Protein 7PZ2 (pdb70)

Foldseek 3Di:
DDPPPPAQKFWDAKFQDDPPQKDWQDFALQDDPNVLLVSQVVVVAFKWKFEQQTTIIGGHDDCVVPTHGDPAQDHAHSNHRVHGRGHNRMIGMMGGD/DDPPPPAQKFWDAKFQDDPPQKDWQDFALQDDPNVLLVSQVVVVAFKWKFEQQTTIIGHHDDCVVPTHGDPAQPHAHSNHRVHGRGHNRMIGMMGGGDPD

Structure (mmCIF, N/CA/C/O backbone):
data_7PZ2
#
_entry.id   7PZ2
#
_cell.length_a   31.820
_cell.length_b   53.500
_cell.length_c   51.930
_cell.angle_alpha   90.000
_cell.angle_beta   95.464
_cell.angle_gamma   90.000
#
_symmetry.space_group_name_H-M   'P 1 21 1'
#
loop_
_entity.id
_entity.type
_entity.pdbx_description
1 polymer HN1_G0037740.mRNA.1.CDS.1
2 non-polymer 'CHLORIDE ION'
3 non-polymer 'SULFATE ION'
4 water water
#
loop_
_atom_site.group_PDB
_atom_site.id
_atom_site.type_symbol
_atom_site.label_atom_id
_atom_site.label_alt_id
_atom_site.label_comp_id
_atom_site.label_asym_id
_atom_site.label_entity_id
_atom_site.label_seq_id
_atom_site.pdbx_PDB_ins_code
_atom_site.Cartn_x
_atom_site.Cartn_y
_atom_site.Cartn_z
_atom_site.occupancy
_atom_site.B_iso_or_equiv
_atom_site.auth_seq_id
_atom_site.auth_comp_id
_atom_site.auth_asym_id
_atom_site.auth_atom_id
_atom_site.pdbx_PDB_model_num
ATOM 1 N N . LEU A 1 14 ? 7.97991 19.77590 5.14203 1.000 38.79828 14 LEU A N 1
ATOM 2 C CA . LEU A 1 14 ? 8.79188 19.59795 3.93331 1.000 37.27916 14 LEU A CA 1
ATOM 3 C C . LEU A 1 14 ? 8.70092 18.14658 3.45686 1.000 40.66025 14 LEU A C 1
ATOM 4 O O . LEU A 1 14 ? 8.30970 17.87995 2.32778 1.000 44.83647 14 LEU A O 1
ATOM 19 N N . VAL A 1 15 ? 9.07393 17.21978 4.32727 1.000 28.47418 15 VAL A N 1
ATOM 20 C CA . VAL A 1 15 ? 8.80570 15.79493 4.15831 1.000 20.93160 15 VAL A CA 1
ATOM 21 C C . VAL A 1 15 ? 8.16723 15.33034 5.46598 1.000 18.83988 15 VAL A C 1
ATOM 22 O O . VAL A 1 15 ? 8.33169 15.99202 6.50535 1.000 19.49287 15 VAL A O 1
ATOM 35 N N . PRO A 1 16 ? 7.38539 14.25277 5.43680 1.000 20.58241 16 PRO A N 1
ATOM 36 C CA . PRO A 1 16 ? 6.65446 13.90116 6.67267 1.000 19.57107 16 PRO 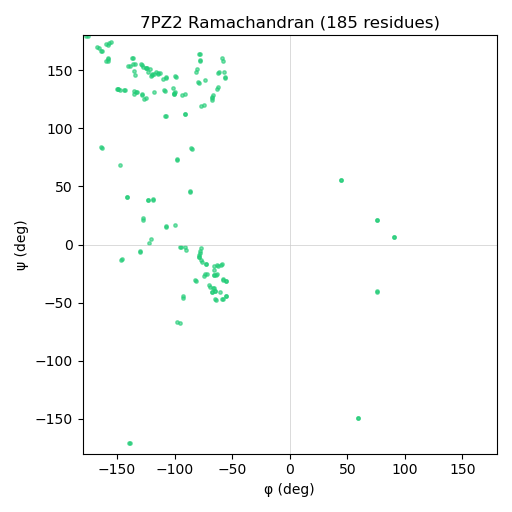A CA 1
ATOM 37 C C . PRO A 1 16 ? 7.52885 13.34122 7.78772 1.000 22.84774 16 PRO A C 1
ATOM 38 O O . PRO A 1 16 ? 7.13378 13.41795 8.95854 1.000 21.73745 16 PRO A O 1
ATOM 49 N N . ARG A 1 17 ? 8.67203 12.73964 7.46997 1.000 16.44022 17 ARG A N 1
ATOM 50 C CA . ARG A 1 17 ? 9.55370 12.15768 8.47480 1.000 16.50985 17 ARG A CA 1
ATOM 51 C C . ARG A 1 17 ? 10.98395 12.55774 8.16008 1.000 16.90198 17 ARG A C 1
ATOM 52 O O . ARG A 1 17 ? 11.41403 12.46683 7.00718 1.000 16.90110 17 ARG A O 1
ATOM 73 N N . GLY A 1 18 ? 11.70390 13.02769 9.17219 1.000 15.03668 18 GLY A N 1
ATOM 74 C CA . GLY A 1 18 ? 13.06204 13.48693 8.97698 1.000 15.70968 18 GLY A CA 1
ATOM 75 C C . GLY A 1 18 ? 13.20482 14.95283 8.64504 1.000 15.17298 18 GLY A C 1
ATOM 76 O O . GLY A 1 18 ? 14.32222 15.39893 8.35158 1.000 15.88225 18 GLY A O 1
ATOM 80 N N . SER A 1 19 ? 12.11926 15.72157 8.68573 1.000 15.55004 19 SER A N 1
ATOM 81 C CA . SER A 1 19 ? 12.21539 17.13144 8.34502 1.000 16.60327 19 SER A CA 1
ATOM 82 C C . SER A 1 19 ? 12.83310 17.96878 9.45583 1.000 19.04700 19 SER A C 1
ATOM 83 O O . SER A 1 19 ? 13.23236 19.10994 9.20110 1.000 21.51040 19 SER A O 1
ATOM 91 N N . HIS A 1 20 ? 12.93361 17.44380 10.67082 1.000 18.44799 20 HIS A N 1
ATOM 92 C CA . HIS A 1 20 ? 13.45393 18.21536 11.79051 1.000 17.61168 20 HIS A CA 1
ATOM 93 C C . HIS A 1 20 ? 14.90988 17.86847 12.03931 1.000 15.31875 20 HIS A C 1
ATOM 94 O O . HIS A 1 20 ? 15.27970 16.68979 12.09983 1.000 17.02706 20 HIS A O 1
ATOM 109 N N . MET A 1 21 ? 15.73126 18.90418 12.16596 1.000 15.98329 21 MET A N 1
ATOM 110 C CA . MET A 1 21 ? 17.17614 18.75910 12.31077 1.000 16.73772 21 MET A CA 1
ATOM 111 C C . MET A 1 21 ? 17.56042 18.56108 13.76941 1.000 19.25749 21 MET A C 1
ATOM 112 O O . MET A 1 21 ? 18.49213 19.17066 14.30001 1.000 17.17107 21 MET A O 1
ATOM 126 N N . TYR A 1 22 ? 16.80937 17.68244 14.42364 1.000 16.12241 22 TYR A N 1
ATOM 127 C CA . TYR A 1 22 ? 17.07292 17.32312 15.80571 1.000 14.52064 22 TYR A CA 1
ATOM 128 C C . TYR A 1 22 ? 16.45288 15.96251 16.07773 1.000 15.52213 22 TYR A C 1
ATOM 129 O O . TYR A 1 22 ? 15.55391 15.50932 15.36164 1.000 14.42633 22 TYR A O 1
ATOM 147 N N . GLU A 1 23 ? 16.95349 15.31803 17.12922 1.000 15.15035 23 GLU A N 1
ATOM 148 C CA . GLU A 1 23 ? 16.55376 13.97272 17.50949 1.000 14.41476 23 GLU A CA 1
ATOM 149 C C . GLU A 1 23 ? 16.29246 13.92106 19.00653 1.000 14.94002 23 GLU A C 1
ATOM 150 O O . GLU A 1 23 ? 17.10473 14.40425 19.79743 1.000 15.20533 23 GLU A O 1
ATOM 162 N N . TYR A 1 24 ? 15.15287 13.35496 19.38317 1.000 13.34646 24 TYR A N 1
ATOM 163 C CA . TYR A 1 24 ? 14.86442 13.12589 20.79404 1.000 13.51465 24 TYR A CA 1
ATOM 164 C C . TYR A 1 24 ? 15.87395 12.16479 21.40473 1.000 16.06737 24 TYR A C 1
ATOM 165 O O . TYR A 1 24 ? 16.20605 11.13143 20.81767 1.000 14.94799 24 TYR A O 1
ATOM 183 N N . VAL A 1 25 ? 16.35916 12.50356 22.59848 1.000 13.70323 25 VAL A N 1
ATOM 184 C CA . VAL A 1 25 ? 17.24049 11.61693 23.35231 1.000 13.46157 25 VAL A CA 1
ATOM 185 C C . VAL A 1 25 ? 16.42394 10.84579 24.38210 1.000 13.11369 25 VAL A C 1
ATOM 186 O O . VAL A 1 25 ? 16.28019 9.62184 24.28934 1.000 13.67736 25 VAL A O 1
ATOM 199 N N . ASN A 1 26 ? 15.88870 11.55500 25.37331 1.000 11.69472 26 ASN A N 1
ATOM 200 C CA . ASN A 1 26 ? 15.12456 10.92222 26.43778 1.000 14.51189 26 ASN A CA 1
ATOM 201 C C . ASN A 1 26 ? 14.54635 11.97527 27.36817 1.000 16.04451 26 ASN A C 1
ATOM 202 O O . ASN A 1 26 ? 14.77125 13.17558 27.18804 1.000 15.01086 26 ASN A O 1
ATOM 213 N N . CYS A 1 27 ? 13.81156 11.51481 28.36921 1.000 15.89267 27 CYS A N 1
ATOM 214 C CA . CYS A 1 27 ? 13.29579 12.34010 29.44729 1.000 12.38122 27 CYS A CA 1
ATOM 215 C C . CYS A 1 27 ? 14.20683 12.13349 30.64709 1.000 16.13340 27 CYS A C 1
ATOM 216 O O . CYS A 1 27 ? 14.50510 10.99048 31.00838 1.000 15.41398 27 CYS A O 1
ATOM 223 N N . PHE A 1 28 ? 14.66401 13.23203 31.24723 1.000 14.10240 28 PHE A N 1
ATOM 224 C CA . PHE A 1 28 ? 15.64347 13.17884 32.32236 1.000 16.06798 28 PHE A CA 1
ATOM 225 C C . PHE A 1 28 ? 15.14018 13.88789 33.57047 1.000 17.78362 28 PHE A C 1
ATOM 226 O O . PHE A 1 28 ? 14.32652 14.81709 33.50012 1.000 14.87872 28 PHE A O 1
ATOM 243 N N . SER A 1 29 ? 15.63955 13.41689 34.71946 1.000 16.09750 29 SER A N 1
ATOM 244 C CA A SER A 1 29 ? 15.22195 13.97346 36.00193 0.428 17.89328 29 SER A CA 1
ATOM 245 C CA B SER A 1 29 ? 15.22044 13.97258 36.00102 0.572 17.88270 29 SER A CA 1
ATOM 246 C C . SER A 1 29 ? 15.83386 15.34195 36.25484 1.000 18.71485 29 SER A C 1
ATOM 247 O O . SER A 1 29 ? 15.27734 16.14072 37.01660 1.000 18.31597 29 SER A O 1
ATOM 260 N N . SER A 1 30 ? 16.97927 15.62290 35.64938 1.000 18.79932 30 SER A N 1
ATOM 261 C CA . SER A 1 30 ? 17.71788 16.84766 35.90547 1.000 18.04410 30 SER A CA 1
ATOM 262 C C . SER A 1 30 ? 18.63382 17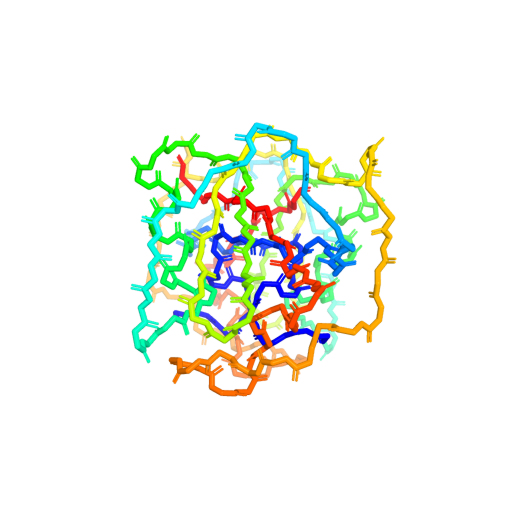.06390 34.71382 1.000 15.87783 30 SER A C 1
ATOM 263 O O . SER A 1 30 ? 18.75895 16.19699 33.84698 1.000 16.81922 30 SER A O 1
ATOM 271 N N . LEU A 1 31 ? 19.28325 18.22422 34.69118 1.000 18.68351 31 LEU A N 1
ATOM 272 C CA . LEU A 1 31 ? 20.20371 18.57637 33.62520 1.000 18.42911 31 LEU A CA 1
ATOM 273 C C . LEU A 1 31 ? 21.61716 18.77297 34.16605 1.000 17.57651 31 LEU A C 1
ATOM 274 O O . LEU A 1 31 ? 21.79940 19.24359 35.29653 1.000 19.16961 31 LEU A O 1
ATOM 290 N N . PRO A 1 32 ? 22.62767 18.43867 33.36686 1.000 17.02665 32 PRO A N 1
ATOM 291 C CA . PRO A 1 32 ? 24.01520 18.76729 33.72248 1.000 20.37788 32 PRO A CA 1
ATOM 292 C C . PRO A 1 32 ? 24.19960 20.26460 33.91041 1.000 22.55407 32 PRO A C 1
ATOM 293 O O . PRO A 1 32 ? 23.42094 21.07920 33.41346 1.000 18.97713 32 PRO A O 1
ATOM 304 N N . SER A 1 33 ? 25.27205 20.62815 34.61628 1.000 23.78832 33 SER A N 1
ATOM 305 C CA . SER A 1 33 ? 25.45328 22.02812 34.98660 1.000 24.66378 33 SER A CA 1
ATOM 306 C C . SER A 1 33 ? 25.68561 22.93411 33.77921 1.000 23.74546 33 SER A C 1
ATOM 307 O O . SER A 1 33 ? 25.50944 24.15122 33.89814 1.000 23.25527 33 SER A O 1
ATOM 315 N N . ASP A 1 34 ? 26.07542 22.38574 32.62728 1.000 19.99942 34 ASP A N 1
ATOM 316 C CA . ASP A 1 34 ? 26.33365 23.21983 31.45781 1.000 21.49975 34 ASP A CA 1
ATOM 317 C C . ASP A 1 34 ? 25.07005 23.67288 30.73485 1.000 21.38534 34 ASP A C 1
ATOM 318 O O . ASP A 1 34 ? 25.17392 24.45517 29.78401 1.000 25.15170 34 ASP A O 1
ATOM 327 N N . PHE A 1 35 ? 23.89644 23.18439 31.11476 1.000 15.31565 35 PHE A N 1
ATOM 328 C CA . PHE A 1 35 ? 22.66200 23.67366 30.51829 1.000 16.91927 35 PHE A CA 1
ATOM 329 C C . PHE A 1 35 ? 22.26624 25.00641 31.14839 1.000 17.60606 35 PHE A C 1
ATOM 330 O O . PHE A 1 35 ? 22.37172 25.19684 32.36384 1.000 19.99125 35 PHE A O 1
ATOM 347 N N . SER A 1 36 ? 21.79368 25.92019 30.30727 1.000 16.67909 36 SER A N 1
ATOM 348 C CA . SER A 1 36 ? 21.38245 27.25368 30.71605 1.000 19.63814 36 SER A CA 1
ATOM 349 C C . SER A 1 36 ? 20.05153 27.56714 30.05309 1.000 22.14646 36 SER A C 1
ATOM 350 O O . SER A 1 36 ? 19.78989 27.14026 28.92564 1.000 17.90231 36 SER A O 1
ATOM 358 N N . LYS A 1 37 ? 19.20636 28.31329 30.76199 1.000 18.29019 37 LYS A N 1
ATOM 359 C CA . LYS A 1 37 ? 17.90751 28.68128 30.21241 1.000 17.74656 37 LYS A CA 1
ATOM 360 C C . LYS A 1 37 ? 18.08720 29.61781 29.02396 1.000 21.34395 37 LYS A C 1
ATOM 361 O O . LYS A 1 37 ? 18.79615 30.62731 29.11033 1.000 23.88397 37 LYS A O 1
ATOM 380 N N . ALA A 1 38 ? 17.45291 29.27372 27.90637 1.000 16.42702 38 ALA A N 1
ATOM 381 C CA . ALA A 1 38 ? 17.47078 30.12632 26.72884 1.000 16.35409 38 ALA A CA 1
ATOM 382 C C . ALA A 1 38 ? 16.27501 31.06440 26.70833 1.000 20.02026 38 ALA A C 1
ATOM 383 O O . ALA A 1 38 ? 16.42203 32.26116 26.43197 1.000 21.78615 38 ALA A O 1
ATOM 390 N N . ASP A 1 39 ? 15.08222 30.53923 26.97648 1.000 20.10326 39 ASP A N 1
ATOM 391 C CA . ASP A 1 39 ? 13.93748 31.42513 27.10366 1.000 19.65285 39 ASP A CA 1
ATOM 392 C C . ASP A 1 39 ? 12.76843 30.72930 27.78239 1.000 18.49629 39 ASP A C 1
ATOM 393 O O . ASP A 1 39 ? 12.78551 29.52835 28.06982 1.000 17.95730 39 ASP A O 1
ATOM 402 N N . SER A 1 40 ? 11.81481 31.57016 28.16267 1.000 19.26998 40 SER A N 1
ATOM 403 C CA A SER A 1 40 ? 10.47970 31.17300 28.58126 0.507 19.46173 40 SER A CA 1
ATOM 404 C CA B SER A 1 40 ? 10.48151 31.17223 28.58023 0.493 19.45530 40 SER A CA 1
ATOM 405 C C . SER A 1 40 ? 9.53410 31.75046 27.54358 1.000 20.89930 40 SER A C 1
ATOM 406 O O . SER A 1 40 ? 9.68248 32.91349 27.15031 1.000 22.80158 40 SER A O 1
ATOM 421 N N . TYR A 1 41 ? 8.58273 30.95181 27.07621 1.000 14.93312 41 TYR A N 1
ATOM 422 C CA . TYR A 1 41 ? 7.80672 31.39942 25.92641 1.000 15.17680 41 TYR A CA 1
ATOM 423 C C . TYR A 1 41 ? 6.40111 30.84092 25.97030 1.000 17.46148 41 TYR A C 1
ATOM 424 O O . TYR A 1 41 ? 6.21269 29.64602 26.20891 1.000 14.89938 41 TYR A O 1
ATOM 442 N N . ASN A 1 42 ? 5.42540 31.71945 25.71697 1.000 17.35281 42 ASN A N 1
ATOM 443 C CA . ASN A 1 42 ? 4.03155 31.30054 25.68432 1.000 17.38078 42 ASN A CA 1
ATOM 444 C C . ASN A 1 42 ? 3.74713 30.27932 24.59231 1.000 17.49278 42 ASN A C 1
ATOM 445 O O . ASN A 1 42 ? 2.70460 29.61864 24.63958 1.000 18.06943 42 ASN A O 1
ATOM 456 N N . TRP A 1 43 ? 4.61639 30.15974 23.59354 1.000 17.20164 43 TRP A N 1
ATOM 457 C CA . TRP A 1 43 ? 4.43777 29.20070 22.50901 1.000 16.87845 43 TRP A CA 1
ATOM 458 C C . TRP A 1 43 ? 5.63857 28.26429 22.41408 1.000 15.04669 43 TRP A C 1
ATOM 459 O O . TRP A 1 43 ? 6.05226 27.85403 21.33005 1.000 15.22054 43 TRP A O 1
ATOM 480 N N . GLN A 1 44 ? 6.17269 27.88105 23.57285 1.000 14.06193 44 GLN A N 1
ATOM 481 C CA . GLN A 1 44 ? 7.31601 26.97987 23.62882 1.000 13.90973 44 GLN A CA 1
ATOM 482 C C . GLN A 1 44 ? 7.02141 25.68185 22.88651 1.000 12.76729 44 GLN A C 1
ATOM 483 O O . GLN A 1 44 ? 5.90305 25.16560 22.91746 1.000 14.54380 44 GLN A O 1
ATOM 497 N N . SER A 1 45 ? 8.04180 25.14585 22.22530 1.000 13.69173 45 SER A N 1
ATOM 498 C CA . SER A 1 45 ? 7.89840 23.90102 21.47941 1.000 14.73361 45 SER A CA 1
ATOM 499 C C . SER A 1 45 ? 9.29579 23.39571 21.16529 1.000 12.47693 45 SER A C 1
ATOM 500 O O . SER A 1 45 ? 10.28527 24.11098 21.32345 1.000 14.79043 45 SER A O 1
ATOM 508 N N . SER A 1 46 ? 9.36862 22.15294 20.68648 1.000 12.97345 46 SER A N 1
ATOM 509 C CA . SER A 1 46 ? 10.68001 21.61399 20.34760 1.000 12.98768 46 SER A CA 1
ATOM 510 C C . SER A 1 46 ? 11.29585 22.39147 19.19120 1.000 13.12531 46 SER A C 1
ATOM 511 O O . SER A 1 46 ? 12.50260 22.66421 19.19085 1.000 13.55488 46 SER A O 1
ATOM 519 N N . SER A 1 47 ? 10.49257 22.75942 18.19233 1.000 14.34903 47 SER A N 1
ATOM 520 C CA . SER A 1 47 ? 11.06340 23.48022 17.05884 1.000 15.82371 47 SER A CA 1
ATOM 521 C C . SER A 1 47 ? 11.47935 24.89110 17.45693 1.000 14.68658 47 SER A C 1
ATOM 522 O O . SER A 1 47 ? 12.47366 25.41332 16.93882 1.000 16.33135 47 SER A O 1
ATOM 530 N N . HIS A 1 48 ? 10.73501 25.53356 18.35798 1.000 14.00091 48 HIS A N 1
ATOM 531 C CA . HIS A 1 48 ? 11.15956 26.84526 18.83096 1.000 13.50518 48 HIS A CA 1
ATOM 532 C C . HIS A 1 48 ? 12.47359 26.74530 19.58921 1.000 14.02401 48 HIS A C 1
ATOM 533 O O . HIS A 1 48 ? 13.39566 27.54197 19.37696 1.000 16.44552 48 HIS A O 1
ATOM 548 N N . CYS A 1 49 ? 12.56808 25.77785 20.50250 1.000 13.88068 49 CYS A N 1
ATOM 549 C CA . CYS A 1 49 ? 13.77463 25.63051 21.30639 1.000 15.14847 49 CYS A CA 1
ATOM 550 C C . CYS A 1 49 ? 14.96299 25.22485 20.44595 1.000 14.15060 49 CYS A C 1
ATOM 551 O O . CYS A 1 49 ? 16.08600 25.68873 20.67217 1.000 17.36900 49 CYS A O 1
ATOM 558 N N . ASN A 1 50 ? 14.73713 24.37314 19.44438 1.000 14.04397 50 ASN A N 1
ATOM 559 C CA . ASN A 1 50 ? 15.79985 24.05394 18.49768 1.000 12.33123 50 ASN A CA 1
ATOM 560 C C . ASN A 1 50 ? 16.37344 25.31271 17.85524 1.000 16.81677 50 ASN A C 1
ATOM 561 O O . ASN A 1 50 ? 17.59715 25.46273 17.74835 1.000 16.84874 50 ASN A O 1
ATOM 572 N N . SER A 1 51 ? 15.51148 26.23727 17.43305 1.000 16.17654 51 SER A N 1
ATOM 573 C CA . SER A 1 51 ? 16.00991 27.44276 16.77773 1.000 17.66107 51 SER A CA 1
ATOM 574 C C . SER A 1 51 ? 16.77718 28.31030 17.76297 1.000 19.92664 51 SER A C 1
ATOM 575 O O . SER A 1 51 ? 17.82387 28.87706 17.42061 1.000 19.24025 51 SER A O 1
ATOM 583 N N . GLU A 1 52 ? 16.26393 28.42020 18.99094 1.000 17.52471 52 GLU A N 1
ATOM 584 C CA . GLU A 1 52 ? 16.95111 29.17204 20.03353 1.000 18.40213 52 GLU A CA 1
ATOM 585 C C . GLU A 1 52 ? 18.34365 28.61734 20.27337 1.000 17.31746 52 GLU A C 1
ATOM 586 O O . GLU A 1 52 ? 19.31980 29.36649 20.39206 1.000 19.98378 52 GLU A O 1
ATOM 598 N N . CYS A 1 53 ? 18.44657 27.29827 20.39567 1.000 16.68612 53 CYS A N 1
ATOM 599 C CA . CYS A 1 53 ? 19.71493 26.70144 20.78327 1.000 17.02597 53 CYS A CA 1
ATOM 600 C C . CYS A 1 53 ? 20.65414 26.55514 19.59955 1.000 17.85526 53 CYS A C 1
ATOM 601 O O . CYS A 1 53 ? 21.87390 26.60963 19.77832 1.000 16.90862 53 CYS A O 1
ATOM 608 N N . SER A 1 54 ? 20.11275 26.36776 18.39672 1.000 16.41247 54 SER A N 1
ATOM 609 C CA . SER A 1 54 ? 20.95438 26.36924 17.20726 1.000 17.86629 54 SER A CA 1
ATOM 610 C C . SER A 1 54 ? 21.66311 27.70913 17.05408 1.000 18.18516 54 SER A C 1
ATOM 611 O O . SER A 1 54 ? 22.85238 27.75758 16.71732 1.000 20.60631 54 SER A O 1
ATOM 619 N N . ALA A 1 55 ? 20.95688 28.80598 17.32445 1.000 18.53987 55 ALA A N 1
ATOM 620 C CA . ALA A 1 55 ? 21.57854 30.12030 17.23136 1.000 20.49456 55 ALA A CA 1
ATOM 621 C C . ALA A 1 55 ? 22.70993 30.28428 18.23516 1.000 26.18123 55 ALA A C 1
ATOM 622 O O . ALA A 1 55 ? 23.61205 31.09789 18.00644 1.000 25.85130 55 ALA A O 1
ATOM 629 N N . LYS A 1 56 ? 22.68732 29.54028 19.33895 1.000 19.32159 56 LYS A N 1
ATOM 630 C CA . LYS A 1 56 ? 23.76850 29.60909 20.31122 1.000 20.13262 56 LYS A CA 1
ATOM 631 C C . LYS A 1 56 ? 24.87606 28.60154 20.04616 1.000 20.06575 56 LYS A C 1
ATOM 632 O O . LYS A 1 56 ? 25.83832 28.54121 20.82162 1.000 27.77724 56 LYS A O 1
ATOM 651 N N . GLY A 1 57 ? 24.73164 27.76554 19.02604 1.000 19.60698 57 GLY A N 1
ATOM 652 C CA . GLY A 1 57 ? 25.74029 26.77097 18.74495 1.000 23.10968 57 GLY A CA 1
ATOM 653 C C . GLY A 1 57 ? 25.72778 25.59473 19.68814 1.000 21.38043 57 GLY A C 1
ATOM 654 O O . GLY A 1 57 ? 26.73845 24.89353 19.79624 1.000 24.16237 57 GLY A O 1
ATOM 658 N N . ALA A 1 58 ? 24.60872 25.35234 20.36782 1.000 20.10102 58 ALA A N 1
ATOM 659 C CA . ALA A 1 58 ? 24.51209 24.29068 21.35525 1.000 15.89941 58 ALA A CA 1
ATOM 660 C C . ALA A 1 58 ? 24.35841 22.93356 20.67840 1.000 18.76346 58 ALA A C 1
ATOM 661 O O . ALA A 1 58 ? 23.92410 22.82732 19.52916 1.000 20.62432 58 ALA A O 1
ATOM 668 N N . SER A 1 59 ? 24.70035 21.87862 21.41999 1.000 15.65997 59 SER A N 1
ATOM 669 C CA A SER A 1 59 ? 24.58838 20.51062 20.93323 0.568 17.30364 59 SER A CA 1
ATOM 670 C CA B SER A 1 59 ? 24.55747 20.53304 20.88561 0.432 17.32723 59 SER A CA 1
ATOM 671 C C . SER A 1 59 ? 23.32989 19.80098 21.41029 1.000 16.73500 59 SER A C 1
ATOM 672 O O . SER A 1 59 ? 22.91485 18.81628 20.78896 1.000 16.05642 59 SER A O 1
ATOM 687 N N . TYR A 1 60 ? 22.73181 20.26414 22.51039 1.000 14.43169 60 TYR A N 1
ATOM 688 C CA . TYR A 1 60 ? 21.51895 19.67956 23.06648 1.000 15.17772 60 TYR A CA 1
ATOM 689 C C . TYR A 1 60 ? 20.56664 20.79874 23.45448 1.000 13.48495 60 TYR A C 1
ATOM 690 O O . TYR A 1 60 ? 20.98652 21.92655 23.71817 1.000 14.32960 60 TYR A O 1
ATOM 708 N N . PHE A 1 61 ? 19.27098 20.47758 23.49551 1.000 13.32143 61 PHE A N 1
ATOM 709 C CA . PHE A 1 61 ? 18.28708 21.36931 24.10027 1.000 16.28100 61 PHE A CA 1
ATOM 710 C C . PHE A 1 61 ? 17.33562 20.54174 24.95515 1.000 12.40996 61 PHE A C 1
ATOM 711 O O . PHE A 1 61 ? 17.25905 19.31661 24.84330 1.000 12.84846 61 PHE A O 1
ATOM 728 N N . ALA A 1 62 ? 16.65770 21.22820 25.86843 1.000 11.81489 62 ALA A N 1
ATOM 729 C CA . ALA A 1 62 ? 15.79583 20.56937 26.83710 1.000 12.37846 62 ALA A CA 1
ATOM 730 C C . ALA A 1 62 ? 14.57367 21.43956 27.06756 1.000 13.43266 62 ALA A C 1
ATOM 731 O O . ALA A 1 62 ? 14.69801 22.65725 27.23845 1.000 14.22371 62 ALA A O 1
ATOM 738 N N . LEU A 1 63 ? 13.40214 20.80998 27.04390 1.000 12.11468 63 LEU A N 1
ATOM 739 C CA . LEU A 1 63 ? 12.12532 21.45089 27.32374 1.000 13.68922 63 LEU A CA 1
ATOM 740 C C . LEU A 1 63 ? 11.70740 21.15519 28.75903 1.000 12.10212 63 LEU A C 1
ATOM 741 O O . LEU A 1 63 ? 11.94558 20.05504 29.26686 1.000 13.20524 63 LEU A O 1
ATOM 757 N N . TYR A 1 64 ? 11.05724 22.13009 29.40002 1.000 12.99588 64 TYR A N 1
ATOM 758 C CA . TYR A 1 64 ? 10.73239 22.01635 30.81727 1.000 13.61765 64 TYR A CA 1
ATOM 759 C C . TYR A 1 64 ? 9.44724 22.76097 31.15789 1.000 14.05215 64 TYR A C 1
ATOM 760 O O . TYR A 1 64 ? 9.25268 23.90106 30.73145 1.000 13.16368 64 TYR A O 1
ATOM 778 N N . ASN A 1 65 ? 8.57540 22.09469 31.91475 1.000 14.97285 65 ASN A N 1
ATOM 779 C CA . ASN A 1 65 ? 7.40458 22.69988 32.55642 1.000 14.24989 65 ASN A CA 1
ATOM 780 C C . ASN A 1 65 ? 6.63709 23.63659 31.61665 1.000 16.05899 65 ASN A C 1
ATOM 781 O O . ASN A 1 65 ? 6.39369 24.80773 31.90720 1.000 15.10063 65 ASN A O 1
ATOM 792 N N . HIS A 1 66 ? 6.24330 23.07470 30.48153 1.000 15.76011 66 HIS A N 1
ATOM 793 C CA . HIS A 1 66 ? 5.35866 23.69556 29.50002 1.000 15.26225 66 HIS A CA 1
ATOM 794 C C . HIS A 1 66 ? 6.01103 24.77224 28.63260 1.000 15.39236 66 HIS A C 1
ATOM 795 O O . HIS A 1 66 ? 5.68607 24.89714 27.44604 1.000 15.24009 66 HIS A O 1
ATOM 809 N N . SER A 1 67 ? 6.85988 25.61631 29.22867 1.000 14.84167 67 SER A N 1
ATOM 810 C CA . SER A 1 67 ? 7.19924 26.89396 28.61482 1.000 14.76714 67 SER A CA 1
ATOM 811 C C . SER A 1 67 ? 8.68515 27.20152 28.52971 1.000 15.43733 67 SER A C 1
ATOM 812 O O . SER A 1 67 ? 9.04349 28.22896 27.94087 1.000 15.18808 67 SER A O 1
ATOM 820 N N . GLU A 1 68 ? 9.55641 26.38196 29.10072 1.000 13.20411 68 GLU A N 1
ATOM 821 C CA . GLU A 1 68 ? 10.96140 26.73533 29.22746 1.000 13.15073 68 GLU A CA 1
ATOM 822 C C . GLU A 1 68 ? 11.83055 25.92984 28.26918 1.000 15.21131 68 GLU A C 1
ATOM 823 O O . GLU A 1 68 ? 11.57274 24.74815 28.01764 1.000 14.53543 68 GLU A O 1
ATOM 835 N N . CYS A 1 69 ? 12.86650 26.59156 27.75534 1.000 15.59910 69 CYS A N 1
ATOM 836 C CA . CYS A 1 69 ? 13.83860 26.01866 26.83136 1.000 13.79733 69 CYS A CA 1
ATOM 837 C C . CYS A 1 69 ? 15.23326 26.21593 27.40192 1.000 14.62574 69 CYS A C 1
ATOM 838 O O . CYS A 1 69 ? 15.61824 27.34334 27.72925 1.000 16.69575 69 CYS A O 1
ATOM 845 N N . TYR A 1 70 ? 15.97777 25.12045 27.52426 1.000 13.07475 70 TYR A N 1
ATOM 846 C CA . TYR A 1 70 ? 17.36587 25.13147 27.95995 1.000 13.53582 70 TYR A CA 1
ATOM 847 C C . TYR A 1 70 ? 18.26231 24.66426 26.82365 1.000 14.81275 70 TYR A C 1
ATOM 848 O O . TYR A 1 70 ? 17.87205 23.80936 26.02318 1.000 15.58682 70 TYR A O 1
ATOM 866 N N . CYS A 1 71 ? 19.47874 25.20392 26.77186 1.000 15.41537 71 CYS A N 1
ATOM 867 C CA . CYS A 1 71 ? 20.48974 24.74874 25.82838 1.000 15.67219 71 CYS A CA 1
ATOM 868 C C . CYS A 1 71 ? 21.70223 24.22613 26.58725 1.000 16.78959 71 CYS A C 1
ATOM 869 O O . CYS A 1 71 ? 22.07242 24.76020 27.63806 1.000 16.30184 71 CYS A O 1
ATOM 876 N N . GLY A 1 72 ? 22.35603 23.21072 26.02601 1.000 16.30752 72 GLY A N 1
ATOM 877 C CA . GLY A 1 72 ? 23.53771 22.66257 26.66817 1.000 16.54649 72 GLY A CA 1
ATOM 878 C C . GLY A 1 72 ? 24.45091 21.99704 25.66629 1.000 17.97070 72 GLY A C 1
ATOM 879 O O . GLY A 1 72 ? 24.13692 21.88902 24.47882 1.000 18.23838 72 GLY A O 1
ATOM 883 N N . ASP A 1 73 ? 25.61582 21.57580 26.16530 1.000 16.80442 73 ASP A N 1
ATOM 884 C CA . ASP A 1 73 ? 26.64607 20.99203 25.31838 1.000 16.65095 73 ASP A CA 1
ATOM 885 C C . ASP A 1 73 ? 27.07264 19.58542 25.71531 1.000 18.59365 73 ASP A C 1
ATOM 886 O O . ASP A 1 73 ? 27.98565 19.03833 25.08163 1.000 21.24763 73 ASP A O 1
ATOM 895 N N . THR A 1 74 ? 26.47758 18.99327 26.74564 1.000 17.60569 74 THR A N 1
ATOM 896 C CA . THR A 1 74 ? 26.78404 17.62377 27.13055 1.000 18.56755 74 THR A CA 1
ATOM 897 C C . THR A 1 74 ? 25.50400 16.79999 27.11741 1.000 18.97575 74 THR A C 1
ATOM 898 O O . THR A 1 74 ? 24.40394 17.32304 27.32419 1.000 17.04888 74 THR A O 1
ATOM 909 N N . ASN A 1 75 ? 25.65381 15.52170 26.80177 1.000 18.66477 75 ASN A N 1
ATOM 910 C CA . ASN A 1 75 ? 24.52103 14.60696 26.76673 1.000 17.63097 75 ASN A CA 1
ATOM 911 C C . ASN A 1 75 ? 24.13882 14.22188 28.18955 1.000 15.92012 75 ASN A C 1
ATOM 912 O O . ASN A 1 75 ? 24.95817 13.62346 28.89640 1.000 17.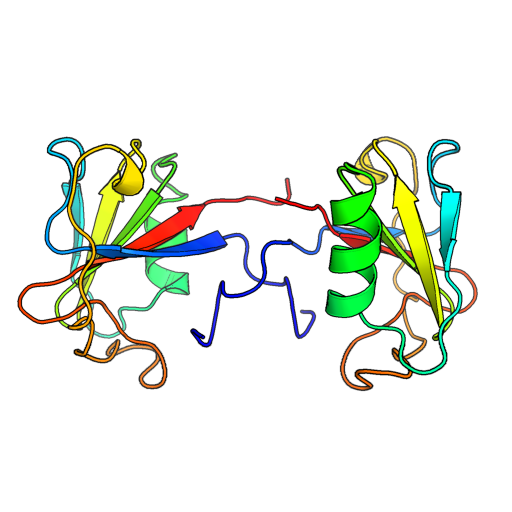97336 75 ASN A O 1
ATOM 923 N N . PRO A 1 76 ? 22.91898 14.52123 28.64213 1.000 15.2535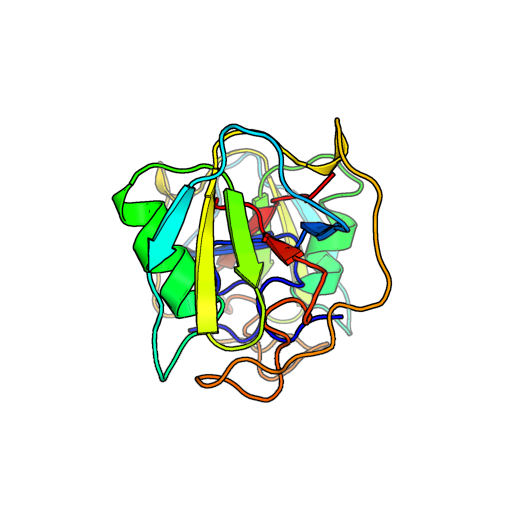4 76 PRO A N 1
ATOM 924 C CA . PRO A 1 76 ? 22.53258 14.11228 30.00455 1.000 15.16462 76 PRO A CA 1
ATOM 925 C C . PRO A 1 76 ? 22.58663 12.61363 30.23020 1.000 15.25841 76 PRO A C 1
ATOM 926 O O . PRO A 1 76 ? 22.58793 12.17991 31.39055 1.000 17.30334 76 PRO A O 1
ATOM 937 N N . SER A 1 77 ? 22.60869 11.80738 29.16494 1.000 17.70195 77 SER A N 1
ATOM 938 C CA . SER A 1 77 ? 22.69113 10.36213 29.33603 1.000 17.71265 77 SER A CA 1
ATOM 939 C C . SER A 1 77 ? 23.90074 9.97438 30.16875 1.000 21.55128 77 SER A C 1
ATOM 940 O O . SER A 1 77 ? 23.87095 8.96794 30.88659 1.000 21.78809 77 SER A O 1
ATOM 948 N N . GLY A 1 78 ? 24.97330 10.75174 30.08251 1.000 20.68457 78 GLY A N 1
ATOM 949 C CA . GLY A 1 78 ? 26.18360 10.41289 30.79218 1.000 23.04193 78 GLY A CA 1
ATOM 950 C C . GLY A 1 78 ? 26.18935 10.74462 32.26186 1.000 28.79271 78 GLY A C 1
ATOM 951 O O . GLY A 1 78 ? 27.10178 10.29446 32.96553 1.000 27.31374 78 GLY A O 1
ATOM 955 N N . SER A 1 79 ? 25.20016 11.50221 32.75075 1.000 23.97761 79 SER A N 1
ATOM 956 C CA . SER A 1 79 ? 25.30982 12.02423 34.10702 1.000 21.93596 79 SER A CA 1
ATOM 957 C C . SER A 1 79 ? 24.00918 12.14516 34.89806 1.000 23.41500 79 SER A C 1
ATOM 958 O O . SER A 1 79 ? 24.05040 12.39114 36.11039 1.000 25.48751 79 SER A O 1
ATOM 966 N N . GLU A 1 80 ? 22.85521 12.01506 34.23826 1.000 20.21755 80 GLU A N 1
ATOM 967 C CA . GLU A 1 80 ? 21.57276 12.22261 34.90317 1.000 19.92674 80 GLU A CA 1
ATOM 968 C C . GLU A 1 80 ? 20.67605 11.00130 34.73353 1.000 19.54805 80 GLU A C 1
ATOM 969 O O . GLU A 1 80 ? 20.75939 10.29040 33.73180 1.000 20.71299 80 GLU A O 1
ATOM 981 N N . SER A 1 81 ? 19.78398 10.78040 35.69467 1.000 18.27801 81 SER A N 1
ATOM 982 C CA . SER A 1 81 ? 18.88313 9.64288 35.58550 1.000 18.90324 81 SER A CA 1
ATOM 983 C C . SER A 1 81 ? 17.71674 9.98044 34.66561 1.000 17.09773 81 SER A C 1
ATOM 984 O O . SER A 1 81 ? 17.30906 11.13826 34.53192 1.000 17.48754 81 SER A O 1
ATOM 992 N N . THR A 1 82 ? 17.19077 8.95278 34.01164 1.000 15.85673 82 THR A N 1
ATOM 993 C CA . THR A 1 82 ? 16.00832 9.13986 33.19326 1.000 17.02127 82 THR A CA 1
ATOM 994 C C . THR A 1 82 ? 14.74925 9.21039 34.05486 1.000 18.04930 82 THR A C 1
ATOM 995 O O . THR A 1 82 ? 14.73302 8.84554 35.23699 1.000 18.76136 82 THR A O 1
ATOM 1006 N N . SER A 1 83 ? 13.68311 9.7002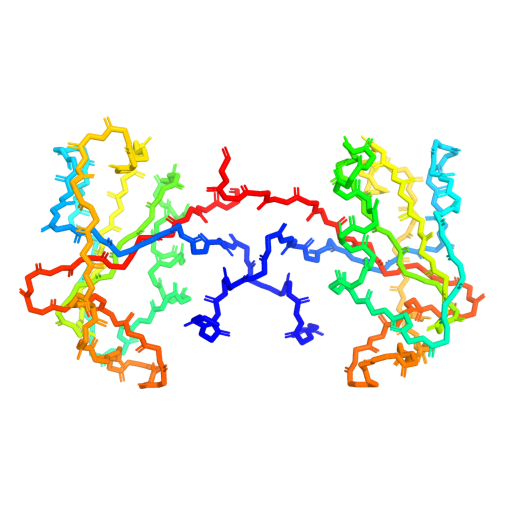8 33.43089 1.000 16.17868 83 SER A N 1
ATOM 1007 C CA . SER A 1 83 ? 12.40521 9.92465 34.07590 1.000 17.00151 83 SER A CA 1
ATOM 1008 C C . SER A 1 83 ? 11.29281 9.48622 33.14221 1.000 15.56191 83 SER A C 1
ATOM 1009 O O . SER A 1 83 ? 11.44512 9.49797 31.91490 1.000 16.51523 83 SER A O 1
ATOM 1017 N N . SER A 1 84 ? 10.16365 9.11529 33.74421 1.000 15.40466 84 SER A N 1
ATOM 1018 C CA . SER A 1 84 ? 8.93033 8.82792 33.03040 1.000 14.40484 84 SER A CA 1
ATOM 1019 C C . SER A 1 84 ? 7.87608 9.91240 33.21741 1.000 19.76894 84 SER A C 1
ATOM 1020 O O . SER A 1 84 ? 6.70118 9.67709 32.91135 1.000 21.34355 84 SER A O 1
ATOM 1028 N N . SER A 1 85 ? 8.25499 11.08576 33.71763 1.000 17.00830 85 SER A N 1
ATOM 1029 C CA . SER A 1 85 ? 7.29634 12.11863 34.08461 1.000 17.35393 85 SER A CA 1
ATOM 1030 C C . SER A 1 85 ? 7.49419 13.40238 33.28775 1.000 14.87773 85 SER A C 1
ATOM 1031 O O . SER A 1 85 ? 7.37005 14.50492 33.82050 1.000 16.32412 85 SER A O 1
ATOM 1039 N N . CYS A 1 86 ? 7.80851 13.28482 31.99657 1.000 15.29624 86 CYS A N 1
ATOM 1040 C CA . CYS A 1 86 ? 7.77392 14.44685 31.10764 1.000 16.83159 86 CYS A CA 1
ATOM 1041 C C . CYS A 1 86 ? 6.33484 14.57961 30.62167 1.000 17.48375 86 CYS A C 1
ATOM 1042 O O . CYS A 1 86 ? 5.96586 14.12831 29.53572 1.000 20.54434 86 CYS A O 1
ATOM 1049 N N . ASN A 1 87 ? 5.49927 15.20440 31.45673 1.000 16.61240 87 ASN A N 1
ATOM 1050 C CA . ASN A 1 87 ? 4.05800 15.18371 31.22891 1.000 17.93541 87 ASN A CA 1
ATOM 1051 C C . ASN A 1 87 ? 3.41727 16.56825 31.23229 1.000 19.72992 87 ASN A C 1
ATOM 1052 O O . ASN A 1 87 ? 2.20736 16.67464 31.46975 1.000 20.11021 87 ASN A O 1
ATOM 1063 N N . THR A 1 88 ? 4.18286 17.63116 30.96245 1.000 16.39916 88 THR A N 1
ATOM 1064 C CA . THR A 1 88 ? 3.62807 18.97649 30.81033 1.000 17.25070 88 THR A CA 1
ATOM 1065 C C . THR A 1 88 ? 3.68911 19.40004 29.34201 1.000 14.86801 88 THR A C 1
ATOM 1066 O O . THR A 1 88 ? 4.77079 19.68059 28.81714 1.000 15.96189 88 THR A O 1
ATOM 1077 N N . TYR A 1 89 ? 2.52394 19.49673 28.69934 1.000 14.58993 89 TYR A N 1
ATOM 1078 C CA . TYR A 1 89 ? 2.47679 19.73792 27.25998 1.000 15.08590 89 TYR A CA 1
ATOM 1079 C C . TYR A 1 89 ? 3.12400 21.07297 26.90182 1.000 14.59421 89 TYR A C 1
ATOM 1080 O O . TYR A 1 89 ? 3.10855 22.03080 27.67979 1.000 15.00603 89 TYR A O 1
ATOM 1098 N N . CYS A 1 90 ? 3.71984 21.11381 25.70749 1.000 13.30271 90 CYS A N 1
ATOM 1099 C CA . CYS A 1 90 ? 4.26735 22.34986 25.16210 1.000 17.21214 90 CYS A CA 1
ATOM 1100 C C . CYS A 1 90 ? 3.15644 23.33847 24.83800 1.000 15.57576 90 CYS A C 1
ATOM 1101 O O . CYS A 1 90 ? 2.24586 23.02318 24.06589 1.000 16.79033 90 CYS A O 1
ATOM 1108 N N . PHE A 1 91 ? 3.26067 24.55311 25.38438 1.000 16.28849 91 PHE A N 1
ATOM 1109 C CA . PHE A 1 91 ? 2.23274 25.55916 25.12465 1.000 15.73946 91 PHE A CA 1
ATOM 1110 C C . PHE A 1 91 ? 2.07162 25.84780 23.63446 1.000 18.10471 91 PHE A C 1
ATOM 1111 O O . PHE A 1 91 ? 0.97989 26.22172 23.18924 1.000 18.93096 91 PHE A O 1
ATOM 1128 N N . GLY A 1 92 ? 3.13804 25.72022 22.85297 1.000 15.91038 92 GLY A N 1
ATOM 1129 C CA . GLY A 1 92 ? 3.07529 26.02044 21.43988 1.000 17.42494 92 GLY A CA 1
ATOM 1130 C C . GLY A 1 92 ? 2.81782 24.84521 20.52212 1.000 20.04053 92 GLY A C 1
ATOM 1131 O O . GLY A 1 92 ? 2.71446 25.03904 19.30784 1.000 20.97803 92 GLY A O 1
ATOM 1135 N N . TYR A 1 93 ? 2.71547 23.63164 21.05508 1.000 18.65023 93 TYR A N 1
ATOM 1136 C CA . TYR A 1 93 ? 2.51814 22.42900 20.24858 1.000 17.63490 93 TYR A CA 1
ATOM 1137 C C . TYR A 1 93 ? 2.03209 21.34757 21.20389 1.000 17.41889 93 TYR A C 1
ATOM 1138 O O . TYR A 1 93 ? 2.83130 20.55233 21.70545 1.000 17.75089 93 TYR A O 1
ATOM 1156 N N . SER A 1 94 ? 0.72664 21.31920 21.48810 1.000 17.81950 94 SER A N 1
ATOM 1157 C CA . SER A 1 94 ? 0.27225 20.65181 22.70470 1.000 16.79469 94 SER A CA 1
ATOM 1158 C C . SER A 1 94 ? 0.36194 19.13379 22.62383 1.000 18.00305 94 SER A C 1
ATOM 1159 O O . SER A 1 94 ? 0.32918 18.47387 23.66694 1.000 19.98608 94 SER A O 1
ATOM 1167 N N . SER A 1 95 ? 0.49621 18.55737 21.43123 1.000 20.01812 95 SER A N 1
ATOM 1168 C CA . SER A 1 95 ? 0.65595 17.11114 21.37914 1.000 19.81746 95 SER A CA 1
ATOM 1169 C C . SER A 1 95 ? 2.06994 16.66691 21.74254 1.000 19.27758 95 SER A C 1
ATOM 1170 O O . SER A 1 95 ? 2.30988 15.46524 21.87055 1.000 21.86187 95 SER A O 1
ATOM 1178 N N . GLU A 1 96 ? 3.00470 17.58538 21.94354 1.000 16.95247 96 GLU A N 1
ATOM 1179 C CA . GLU A 1 96 ? 4.35658 17.23151 22.35638 1.000 15.51575 96 GLU A CA 1
ATOM 1180 C C . GLU A 1 96 ? 4.57556 17.73801 23.77789 1.000 16.27795 96 GLU A C 1
ATOM 1181 O O . GLU A 1 96 ? 3.95976 18.71349 24.22083 1.000 18.08938 96 GLU A O 1
ATOM 1193 N N . MET A 1 97 ? 5.37594 16.99256 24.52273 1.000 13.68443 97 MET A N 1
ATOM 1194 C CA . MET A 1 97 ? 5.60939 17.29640 25.92319 1.000 13.80898 97 MET A CA 1
ATOM 1195 C C . MET A 1 97 ? 6.82138 18.20337 26.06652 1.000 16.29582 97 MET A C 1
ATOM 1196 O O . MET A 1 97 ? 7.88612 17.93344 25.50084 1.000 15.50803 97 MET A O 1
ATOM 1210 N N . CYS A 1 98 ? 6.64014 19.28810 26.81177 1.000 15.14190 98 CYS A N 1
ATOM 1211 C CA . CYS A 1 98 ? 7.73196 20.18369 27.16806 1.000 14.66648 98 CYS A CA 1
ATOM 1212 C C . CYS A 1 98 ? 8.21094 19.81798 28.57040 1.000 12.94929 98 CYS A C 1
ATOM 1213 O O . CYS A 1 98 ? 7.95403 20.51083 29.55508 1.000 15.45847 98 CYS A O 1
ATOM 1220 N N . GLY A 1 99 ? 8.89948 18.68170 28.64246 1.000 12.87790 99 GLY A N 1
ATOM 1221 C CA . GLY A 1 99 ? 9.31152 18.14262 29.92010 1.000 14.72877 99 GLY A CA 1
ATOM 1222 C C . GLY A 1 99 ? 8.12302 17.86560 30.82137 1.000 13.99508 99 GLY A C 1
ATOM 1223 O O . GLY A 1 99 ? 7.02111 17.52279 30.37543 1.000 16.43260 99 GLY A O 1
ATOM 1227 N N . GLY A 1 100 ? 8.36953 17.99535 32.12291 1.000 16.01197 100 GLY A N 1
ATOM 1228 C CA . GLY A 1 100 ? 7.34308 17.92238 33.13999 1.000 16.03292 100 GLY A CA 1
ATOM 1229 C C . GLY A 1 100 ? 7.60136 18.98936 34.18113 1.000 16.15463 100 GLY A C 1
ATOM 1230 O O . GLY A 1 100 ? 8.45885 19.85888 33.98556 1.000 15.23133 100 GLY A O 1
ATOM 1234 N N . GLU A 1 101 ? 6.86276 18.95001 35.28954 1.000 15.24662 101 GLU A N 1
ATOM 1235 C CA . GLU A 1 101 ? 7.12151 19.90414 36.35731 1.000 16.74162 101 GLU A CA 1
ATOM 1236 C C . GLU A 1 101 ? 8.48777 19.67520 36.98990 1.000 15.39462 101 GLU A C 1
ATOM 1237 O O . GLU A 1 101 ? 9.08303 20.61361 37.53145 1.000 16.44473 101 GLU A O 1
ATOM 1249 N N . ASP A 1 102 ? 8.99716 18.44453 36.91809 1.000 16.04411 102 ASP A N 1
ATOM 1250 C CA . ASP A 1 102 ? 10.26683 18.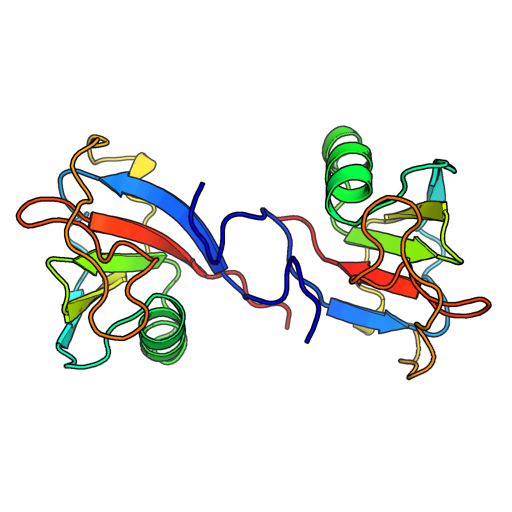05186 37.52170 1.000 16.15092 102 ASP A CA 1
ATOM 1251 C C . ASP A 1 102 ? 11.00370 17.08844 36.60073 1.000 14.71343 102 ASP A C 1
ATOM 1252 O O . ASP A 1 102 ? 11.61107 16.10612 37.03947 1.000 14.14532 102 ASP A O 1
ATOM 1261 N N . ALA A 1 103 ? 10.97349 17.36976 35.30391 1.000 13.64832 103 ALA A N 1
ATOM 1262 C CA . ALA A 1 103 ? 11.60707 16.50059 34.32613 1.000 14.35454 103 ALA A CA 1
ATOM 1263 C C . ALA A 1 103 ? 11.85010 17.31218 33.06647 1.000 12.98765 103 ALA A C 1
ATOM 1264 O O . ALA A 1 103 ? 11.17788 18.31616 32.81877 1.000 12.19633 103 ALA A O 1
ATOM 1271 N N . TYR A 1 104 ? 12.80707 16.84705 32.26100 1.000 15.03746 104 TYR A N 1
ATOM 1272 C CA . TYR A 1 104 ? 13.27914 17.58053 31.08988 1.000 14.48415 104 TYR A CA 1
ATOM 1273 C C . TYR A 1 104 ? 13.24516 16.68301 29.86246 1.000 13.62229 104 TYR A C 1
ATOM 1274 O O . TYR A 1 104 ? 13.77723 15.57115 29.89295 1.000 13.65243 104 TYR A O 1
ATOM 1292 N N . SER A 1 105 ? 12.64424 17.17827 28.77687 1.000 13.21284 105 SER A N 1
ATOM 1293 C CA . SER A 1 105 ? 12.62122 16.46855 27.49994 1.000 12.54866 105 SER A CA 1
ATOM 1294 C C . SER A 1 105 ? 13.83039 16.92424 26.69594 1.000 13.96123 105 SER A C 1
ATOM 1295 O O . SER A 1 105 ? 13.90221 18.08580 26.28664 1.000 12.47825 105 SER A O 1
ATOM 1303 N N . VAL A 1 106 ? 14.78186 16.02000 26.47602 1.000 12.89051 106 VAL A N 1
ATOM 1304 C CA . VAL A 1 106 ? 16.09960 16.37806 25.96585 1.000 13.04802 106 VAL A CA 1
ATOM 1305 C C . VAL A 1 106 ? 16.24988 15.88617 24.53876 1.000 11.64088 106 VAL A C 1
ATOM 1306 O O . VAL A 1 106 ? 15.94231 14.72766 24.22954 1.000 12.04430 106 VAL A O 1
ATOM 1319 N N . TYR A 1 107 ? 16.73841 16.77322 23.68167 1.000 10.22509 107 TYR A N 1
ATOM 1320 C CA . TYR A 1 107 ? 16.96288 16.49425 22.28325 1.000 13.58186 107 TYR A CA 1
ATOM 1321 C C . TYR A 1 107 ? 18.38717 16.87807 21.91359 1.000 12.85564 107 TYR A C 1
ATOM 1322 O O . TYR A 1 107 ? 19.00569 17.74134 22.54448 1.000 14.30277 107 TYR A O 1
ATOM 1340 N N A GLN A 1 108 ? 18.90740 16.22215 20.88369 0.489 15.18768 108 GLN A N 1
ATO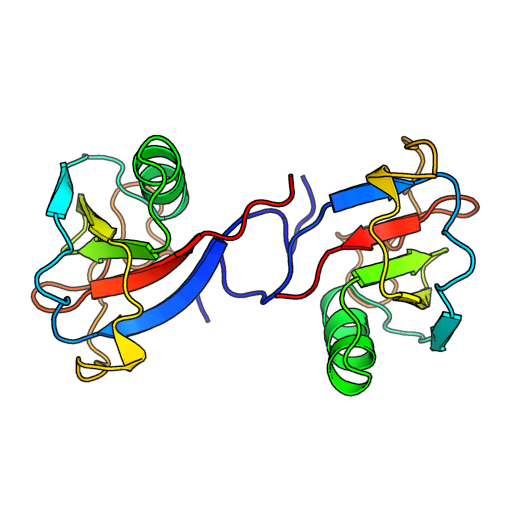M 1341 N N B GLN A 1 108 ? 18.88137 16.24367 20.85706 0.511 15.17965 108 GLN A N 1
ATOM 1342 C CA A GLN A 1 108 ? 20.20834 16.54288 20.31851 0.489 14.99765 108 GLN A CA 1
ATOM 1343 C CA B GLN A 1 108 ? 20.18997 16.51264 20.28187 0.511 14.98569 108 GLN A CA 1
ATOM 1344 C C A GLN A 1 108 ? 19.99878 17.31957 19.02589 0.489 17.24381 108 GLN A C 1
ATOM 1345 C C B GLN A 1 108 ? 19.99867 17.31212 19.00190 0.511 17.24043 108 GLN A C 1
ATOM 1346 O O A GLN A 1 108 ? 19.09808 17.00572 18.24155 0.489 18.00978 108 GLN A O 1
ATOM 1347 O O B GLN A 1 108 ? 19.10355 17.01364 18.20553 0.511 18.04358 108 GLN A O 1
ATOM 1374 N N . LEU A 1 109 ? 20.81152 18.35378 18.83048 1.000 15.09401 109 LEU A N 1
ATOM 1375 C CA . LEU A 1 109 ? 20.79017 19.15112 17.61133 1.000 19.14603 109 LEU A CA 1
ATOM 1376 C C . LEU A 1 109 ? 21.73563 18.52539 16.59676 1.000 24.43067 109 LEU A C 1
ATOM 1377 O O . LEU A 1 109 ? 22.78044 17.98513 16.96699 1.000 27.33701 109 LEU A O 1
ATOM 1393 N N . ASP A 1 110 ? 21.36724 18.57888 15.32057 1.000 37.52311 110 ASP A N 1
ATOM 1394 C CA . ASP A 1 110 ? 22.18413 17.92134 14.30112 1.000 47.48388 110 ASP A CA 1
ATOM 1395 C C . ASP A 1 110 ? 23.55385 18.60846 14.20462 1.000 52.24617 110 ASP A C 1
ATOM 1396 O O . ASP A 1 110 ? 23.71241 19.77246 14.58860 1.000 45.96440 110 ASP A O 1
ATOM 1405 N N . LEU B 1 14 ? 6.77384 8.09231 19.35177 1.000 42.31246 14 LEU B N 1
ATOM 1406 C CA . LEU B 1 14 ? 7.30545 8.29770 20.69586 1.000 38.68447 14 LEU B CA 1
ATOM 1407 C C . LEU B 1 14 ? 7.08083 9.74864 21.13701 1.000 40.01356 14 LEU B C 1
ATOM 1408 O O . LEU B 1 14 ? 6.46194 10.01630 22.16435 1.000 45.71072 14 LEU B O 1
ATOM 1423 N N . VAL B 1 15 ? 7.61724 10.67605 20.34868 1.000 30.41249 15 VAL B N 1
ATOM 1424 C CA . VAL B 1 15 ? 7.35789 12.11066 20.46769 1.000 21.19656 15 VAL B CA 1
ATOM 1425 C C . VAL B 1 15 ? 6.94988 12.52684 19.05769 1.000 19.53367 15 VAL B C 1
ATOM 1426 O O . VAL B 1 15 ? 7.32788 11.84378 18.09299 1.000 20.43198 15 VAL B O 1
ATOM 1439 N N . PRO B 1 16 ? 6.17026 13.59637 18.87568 1.000 18.25824 16 PRO B N 1
ATOM 1440 C CA . PRO B 1 16 ? 5.68165 13.90597 17.51721 1.000 21.36927 16 PRO B CA 1
ATOM 1441 C C . PRO B 1 16 ? 6.73851 14.47439 16.58860 1.000 20.89456 16 PRO B C 1
ATOM 1442 O O . PRO B 1 16 ? 6.60404 14.34394 15.36429 1.000 21.61335 16 PRO B O 1
ATOM 1453 N N . ARG B 1 17 ? 7.77170 15.11550 17.12155 1.000 16.96565 17 ARG B N 1
ATOM 1454 C CA . ARG B 1 17 ? 8.81811 15.71978 16.31290 1.000 16.53627 17 ARG B CA 1
ATOM 1455 C C . ARG B 1 17 ? 10.16299 15.32104 16.89141 1.000 16.41633 17 ARG B C 1
ATOM 1456 O O . ARG B 1 17 ? 10.37314 15.39713 18.10760 1.000 16.99898 17 ARG B O 1
ATOM 1477 N N . GLY B 1 18 ? 11.05072 14.85463 16.02636 1.000 15.35258 18 GLY B N 1
ATOM 1478 C CA . GLY B 1 18 ? 12.35039 14.40503 16.46197 1.000 14.70712 18 GLY B CA 1
ATOM 1479 C C . GLY B 1 18 ? 12.43600 12.94534 16.82596 1.000 14.88008 18 GLY B C 1
ATOM 1480 O O . GLY B 1 18 ? 13.48128 12.50981 17.32381 1.000 16.44301 18 GLY B O 1
ATOM 1484 N N . SER B 1 19 ? 11.37710 12.17297 16.60420 1.000 14.20719 19 SER B N 1
ATOM 1485 C CA . SER B 1 19 ? 11.40577 10.75949 16.94344 1.000 13.46644 19 SER B CA 1
ATOM 1486 C C . SER B 1 19 ? 12.18820 9.91773 15.94246 1.000 18.40546 19 SER B C 1
ATOM 1487 O O . SER B 1 19 ? 12.46560 8.74952 16.23489 1.000 19.58980 19 SER B O 1
ATOM 1495 N N . HIS B 1 20 ? 12.52094 10.45458 14.77019 1.000 16.43090 20 HIS B N 1
ATOM 1496 C CA . HIS B 1 20 ? 13.22830 9.70256 13.74000 1.000 16.06848 20 HIS B CA 1
ATOM 1497 C C . HIS B 1 20 ? 14.70583 10.05547 13.75667 1.000 14.98384 20 HIS B C 1
ATOM 1498 O O . HIS B 1 20 ? 15.07303 11.23655 13.73905 1.000 16.92639 20 HIS B O 1
ATOM 1513 N N . MET B 1 21 ? 15.54409 9.02323 13.78410 1.000 16.06149 21 MET B N 1
ATOM 1514 C CA . MET B 1 21 ? 16.99216 9.16425 13.92657 1.000 17.63043 21 MET B CA 1
ATOM 1515 C C . MET B 1 21 ? 17.65172 9.37390 12.56967 1.000 16.31754 21 MET B C 1
ATOM 1516 O O . MET B 1 21 ? 18.66704 8.76995 12.22078 1.000 16.96059 21 MET B O 1
ATOM 1530 N N . TYR B 1 22 ? 17.04303 10.26095 11.79512 1.000 15.65449 22 TYR B N 1
ATOM 1531 C CA . TYR B 1 22 ? 17.55630 10.61975 10.48333 1.000 14.43974 22 TYR B CA 1
ATOM 1532 C C . TYR B 1 22 ? 17.00918 11.98332 10.10785 1.000 14.95759 22 TYR B C 1
ATOM 1533 O O . TYR B 1 22 ? 16.01036 12.45158 10.66376 1.000 13.98353 22 TYR B O 1
ATOM 1551 N N . GLU B 1 23 ? 17.69312 12.61787 9.15685 1.000 14.09020 23 GLU B N 1
ATOM 1552 C CA . GLU B 1 23 ? 17.39685 13.97509 8.73029 1.000 13.97315 23 GLU B CA 1
ATOM 1553 C C . GLU B 1 23 ? 17.41346 14.03659 7.21147 1.000 14.87809 23 GLU B C 1
ATOM 1554 O O . GLU B 1 23 ? 18.36191 13.56831 6.57750 1.000 14.37216 23 GLU B O 1
ATOM 1566 N N . TYR B 1 24 ? 16.35277 14.59817 6.64025 1.000 13.22995 24 TYR B N 1
ATOM 1567 C CA . TYR B 1 24 ? 16.30089 14.81225 5.20044 1.000 15.19789 24 TYR B CA 1
ATOM 1568 C C . TYR B 1 24 ? 17.38914 15.77350 4.75992 1.000 15.96387 24 TYR B C 1
ATOM 1569 O O . TYR B 1 24 ? 17.55700 16.85150 5.33860 1.000 15.66726 24 TYR B O 1
ATOM 1587 N N . VAL B 1 25 ? 18.08698 15.40911 3.68914 1.000 13.47215 25 VAL B N 1
ATOM 1588 C CA . VAL B 1 25 ? 19.07927 16.28530 3.08319 1.000 14.18911 25 VAL B CA 1
ATOM 1589 C C . VAL B 1 25 ? 18.44120 17.04794 1.92904 1.000 16.66542 25 VAL B C 1
ATOM 1590 O O . VAL B 1 25 ? 18.28484 18.27153 1.99392 1.000 15.30864 25 VAL B O 1
ATOM 1603 N N . ASN B 1 26 ? 18.07418 16.33762 0.86541 1.000 14.02746 26 ASN B N 1
ATOM 1604 C CA . ASN B 1 26 ? 17.51128 16.97369 -0.31746 1.000 14.98626 26 ASN B CA 1
ATOM 1605 C C . ASN B 1 26 ? 17.12812 15.91167 -1.33497 1.000 16.21123 26 ASN B C 1
ATOM 1606 O O . ASN B 1 26 ? 17.33660 14.71658 -1.10516 1.000 15.32934 26 ASN B O 1
ATOM 1617 N N . CYS B 1 27 ? 16.59120 16.35752 -2.46595 1.000 15.32907 27 CYS B N 1
ATOM 1618 C CA . CYS B 1 27 ? 16.30093 15.52467 -3.62381 1.000 13.34998 27 CYS B CA 1
ATOM 1619 C C . CYS B 1 27 ? 17.41706 15.74340 -4.63561 1.000 17.24770 27 CYS B C 1
ATOM 1620 O O . CYS B 1 27 ? 17.77834 16.88969 -4.92516 1.000 15.95357 27 CYS B O 1
ATOM 1627 N N . PHE B 1 28 ? 17.99117 14.64928 -5.13921 1.000 14.82951 28 PHE B N 1
ATOM 1628 C CA . PHE B 1 28 ? 19.16075 14.72007 -6.00340 1.000 16.15501 28 PHE B CA 1
ATOM 1629 C C . PHE B 1 28 ? 18.92006 13.99929 -7.32021 1.000 18.13722 28 PHE B C 1
ATOM 1630 O O . PHE B 1 28 ? 18.14216 13.04258 -7.39753 1.000 14.77704 28 PHE B O 1
ATOM 1647 N N . SER B 1 29 ? 19.62311 14.47388 -8.35602 1.000 16.28513 29 SER B N 1
ATOM 1648 C CA . SER B 1 29 ? 19.48190 13.90755 -9.69310 1.000 18.59364 29 SER B CA 1
ATOM 1649 C C . SER B 1 29 ? 20.15891 12.55266 -9.81594 1.000 19.34807 29 SER B C 1
ATOM 1650 O O . SER B 1 29 ? 19.78051 11.74316 -10.67078 1.000 20.25822 29 SER B O 1
ATOM 1658 N N . SER B 1 30 ? 21.18169 12.31176 -9.00663 1.000 18.24778 30 SER B N 1
ATOM 1659 C CA . SER B 1 30 ? 21.98915 11.10738 -9.08784 1.000 19.37692 30 SER B CA 1
ATOM 1660 C C . SER B 1 30 ? 22.64629 10.92292 -7.73281 1.000 19.73691 30 SER B C 1
ATOM 1661 O O . SER B 1 30 ? 22.58329 11.79795 -6.86460 1.000 18.61684 30 SER B O 1
ATOM 1669 N N . LEU B 1 31 ? 23.29532 9.77886 -7.57221 1.000 18.45112 31 LEU B N 1
ATOM 1670 C CA . LEU B 1 31 ? 23.97705 9.42791 -6.34704 1.000 18.65860 31 LEU B CA 1
ATOM 1671 C C . LEU B 1 31 ? 25.47175 9.28643 -6.59016 1.000 18.82931 31 LEU B C 1
ATOM 1672 O O . LEU B 1 31 ? 25.89389 8.88593 -7.68111 1.000 20.86961 31 LEU B O 1
ATOM 1688 N N . PRO B 1 32 ? 26.29170 9.59591 -5.58845 1.000 16.99758 32 PRO B N 1
ATOM 1689 C CA . PRO B 1 32 ? 27.72512 9.29283 -5.68591 1.000 19.98036 32 PRO B CA 1
ATOM 1690 C C . PRO B 1 32 ? 27.95496 7.80432 -5.90863 1.000 21.28010 32 PRO B C 1
ATOM 1691 O O . PRO B 1 32 ? 27.12703 6.95930 -5.55805 1.000 18.31967 32 PRO B O 1
ATOM 1702 N N . SER B 1 33 ? 29.12844 7.48372 -6.46443 1.000 21.41510 33 SER B N 1
ATOM 1703 C CA . SER B 1 33 ? 29.38560 6.11672 -6.90016 1.000 22.85954 33 SER B CA 1
ATOM 1704 C C . SER B 1 33 ? 29.43143 5.12818 -5.74724 1.000 19.57198 33 SER B C 1
ATOM 1705 O O . SER B 1 33 ? 29.20818 3.93191 -5.96452 1.000 21.72367 33 SER B O 1
ATOM 1713 N N . ASP B 1 34 ? 29.68153 5.58986 -4.52605 1.000 22.20225 34 ASP B N 1
ATOM 1714 C CA . ASP B 1 34 ? 29.79801 4.63550 -3.43868 1.000 21.24092 34 ASP B CA 1
ATOM 1715 C C . ASP B 1 34 ? 28.44517 4.14896 -2.93258 1.000 22.33694 34 ASP B C 1
ATOM 1716 O O . ASP B 1 34 ? 28.40743 3.18644 -2.16118 1.000 28.45866 34 ASP B O 1
ATOM 1725 N N . PHE B 1 35 ? 27.33625 4.73913 -3.37418 1.000 16.98515 35 PHE B N 1
ATOM 1726 C CA . PHE B 1 35 ? 26.03546 4.25439 -2.93500 1.000 15.84196 35 PHE B CA 1
ATOM 1727 C C . PHE B 1 35 ? 25.71735 2.92941 -3.61825 1.000 18.99420 35 PHE B C 1
ATOM 1728 O O . PHE B 1 35 ? 26.04545 2.72085 -4.78900 1.000 20.05739 35 PHE B O 1
ATOM 1745 N N . SER B 1 36 ? 25.10728 2.01935 -2.86698 1.000 17.02451 36 SER B N 1
ATOM 1746 C CA . SER B 1 36 ? 24.73465 0.71337 -3.39069 1.000 20.03912 36 SER B CA 1
ATOM 1747 C C . SER B 1 36 ? 23.32316 0.38253 -2.93488 1.000 19.41164 36 SER B C 1
ATOM 1748 O O . SER B 1 36 ? 22.87757 0.81461 -1.86671 1.000 17.77931 36 SER B O 1
ATOM 1756 N N . LYS B 1 37 ? 22.61485 -0.37208 -3.76927 1.000 17.90351 37 LYS B N 1
ATOM 1757 C CA . LYS B 1 37 ? 21.24755 -0.75878 -3.45251 1.000 19.80696 37 LYS B CA 1
ATOM 1758 C C . LYS B 1 37 ? 21.22267 -1.70278 -2.25806 1.000 21.67220 37 LYS B C 1
ATOM 1759 O O . LYS B 1 37 ? 21.90848 -2.73106 -2.24607 1.000 23.91696 37 LYS B O 1
ATOM 1778 N N . ALA B 1 38 ? 20.41715 -1.36009 -1.25598 1.000 16.31983 38 ALA B N 1
ATOM 1779 C CA . ALA B 1 38 ? 20.23223 -2.23029 -0.10480 1.000 18.48724 38 ALA B CA 1
ATOM 1780 C C . ALA B 1 38 ? 19.04069 -3.15978 -0.28535 1.000 22.93004 38 ALA B C 1
ATOM 1781 O O . ALA B 1 38 ? 19.13517 -4.35159 0.02970 1.000 22.96094 38 ALA B O 1
ATOM 1788 N N . ASP B 1 39 ? 17.90720 -2.65116 -0.76322 1.000 18.68902 39 ASP B N 1
ATOM 1789 C CA . ASP B 1 39 ? 16.81052 -3.55422 -1.07907 1.000 19.66531 39 ASP B CA 1
ATOM 1790 C C . ASP B 1 39 ? 15.79211 -2.86600 -1.97750 1.000 19.29459 39 ASP B C 1
ATOM 1791 O O . ASP B 1 39 ? 15.85958 -1.66512 -2.24796 1.000 17.30592 39 ASP B O 1
ATOM 1800 N N . SER B 1 40 ? 14.91665 -3.69787 -2.52938 1.000 20.45147 40 SER B N 1
ATOM 1801 C CA . SER B 1 40 ? 13.70300 -3.29657 -3.22111 1.000 18.15774 40 SER B CA 1
ATOM 1802 C C . SER B 1 40 ? 12.57161 -3.90712 -2.40896 1.000 20.37005 40 SER B C 1
ATOM 1803 O O . SER B 1 40 ? 12.64685 -5.08328 -2.04266 1.000 21.93141 40 SER B O 1
ATOM 1811 N N . TYR B 1 41 ? 11.55130 -3.11684 -2.08392 1.000 17.40969 41 TYR B N 1
ATOM 1812 C CA . TYR B 1 41 ? 10.56963 -3.56664 -1.10000 1.000 14.46857 41 TYR B CA 1
ATOM 1813 C C . TYR B 1 41 ? 9.19249 -3.01422 -1.41551 1.000 17.87440 41 TYR B C 1
ATOM 1814 O O . TYR B 1 41 ? 9.04341 -1.81789 -1.67415 1.000 15.98486 41 TYR B O 1
ATOM 1832 N N . ASN B 1 42 ? 8.18932 -3.89497 -1.37030 1.000 18.65598 42 ASN B N 1
ATOM 1833 C CA . ASN B 1 42 ? 6.81473 -3.48422 -1.63153 1.000 19.98484 42 ASN B CA 1
ATOM 1834 C C . ASN B 1 42 ? 6.29503 -2.47126 -0.61550 1.000 17.93800 42 ASN B C 1
ATOM 1835 O O . ASN B 1 42 ? 5.26438 -1.83665 -0.86581 1.000 19.24512 42 ASN B O 1
ATOM 1846 N N . TRP B 1 43 ? 6.94286 -2.33463 0.53713 1.000 16.76998 43 TRP B N 1
ATOM 1847 C CA . TRP B 1 43 ? 6.54133 -1.37717 1.56223 1.000 19.03562 43 TRP B CA 1
ATOM 1848 C C . TRP B 1 43 ? 7.69234 -0.43484 1.88492 1.000 15.17295 43 TRP B C 1
ATOM 1849 O O . TRP B 1 43 ? 7.90199 -0.04005 3.03200 1.000 15.75520 43 TRP B O 1
ATOM 1870 N N . GLN B 1 44 ? 8.43521 -0.05292 0.84499 1.000 13.01421 44 GLN B N 1
ATOM 1871 C CA . GLN B 1 44 ? 9.56733 0.85167 1.00003 1.000 14.24511 44 GLN B CA 1
ATOM 1872 C C . GLN B 1 44 ? 9.12889 2.15154 1.65783 1.000 14.89273 44 GLN B C 1
ATOM 1873 O O . GLN B 1 44 ? 8.01894 2.63629 1.42846 1.000 14.83114 44 GLN B O 1
ATOM 1887 N N . SER B 1 45 ? 10.00145 2.70990 2.49208 1.000 15.61321 45 SER B N 1
ATOM 1888 C CA . SER B 1 45 ? 9.70816 3.95911 3.18264 1.000 15.21838 45 SER B CA 1
ATOM 1889 C C . SER B 1 45 ? 11.00079 4.47345 3.79359 1.000 12.65724 45 SER B C 1
ATOM 1890 O O . SER B 1 45 ? 12.00795 3.76441 3.84483 1.000 14.01555 45 SER B O 1
ATOM 1898 N N . SER B 1 46 ? 10.95901 5.71436 4.28714 1.000 12.24718 46 SER B N 1
ATOM 1899 C CA . SER B 1 46 ? 12.17090 6.27012 4.88377 1.000 12.07787 46 SER B CA 1
ATOM 1900 C C . SER B 1 46 ? 12.56946 5.50377 6.13976 1.000 11.47380 46 SER B C 1
ATOM 1901 O O . SER B 1 46 ? 13.75949 5.24717 6.35979 1.000 14.46225 46 SER B O 1
ATOM 1909 N N . SER B 1 47 ? 11.60119 5.11668 6.97387 1.000 14.77441 47 SER B N 1
ATOM 1910 C CA . SER B 1 47 ? 11.95687 4.40214 8.19628 1.000 15.92002 47 SER B CA 1
ATOM 1911 C C . SER B 1 47 ? 12.48700 3.01136 7.87710 1.000 13.48751 47 SER B C 1
ATOM 1912 O O . SER B 1 47 ? 13.42515 2.53478 8.53029 1.000 17.67895 47 SER B O 1
ATOM 1920 N N . HIS B 1 48 ? 11.93232 2.35556 6.85463 1.000 16.14028 48 HIS B N 1
ATOM 1921 C CA . HIS B 1 48 ? 12.44834 1.04979 6.45958 1.000 15.60826 48 HIS B CA 1
ATOM 1922 C C . HIS B 1 48 ? 13.88004 1.16237 5.95291 1.000 14.69428 48 HIS B C 1
ATOM 1923 O O . HIS B 1 48 ? 14.76044 0.38837 6.34663 1.000 16.37081 48 HIS B O 1
ATOM 1937 N N . CYS B 1 49 ? 14.12814 2.12494 5.06465 1.000 14.60869 49 CYS B N 1
ATOM 1938 C CA . CYS B 1 49 ? 15.46320 2.29347 4.50500 1.000 16.10270 49 CYS B CA 1
ATOM 1939 C C . CYS B 1 49 ? 16.44742 2.72719 5.57915 1.000 14.35867 49 CYS B C 1
ATOM 1940 O O . CYS B 1 49 ? 17.60496 2.29361 5.58263 1.000 16.70776 49 CYS B O 1
ATOM 1947 N N . ASN B 1 50 ? 16.00510 3.57180 6.51241 1.000 14.28933 50 ASN B N 1
ATOM 1948 C CA . ASN B 1 50 ? 16.85995 3.90819 7.64066 1.000 13.59070 50 ASN B CA 1
ATOM 1949 C C . ASN B 1 50 ? 17.32054 2.65725 8.37486 1.000 15.41117 50 ASN B C 1
ATOM 1950 O O . ASN B 1 50 ? 18.50214 2.52413 8.71483 1.000 17.02487 50 ASN B O 1
ATOM 1961 N N . SER B 1 51 ? 16.40292 1.71767 8.61474 1.000 15.22985 51 SER B N 1
ATOM 1962 C CA . SER B 1 51 ? 16.77109 0.50814 9.34534 1.000 17.83566 51 SER B CA 1
ATOM 1963 C C . SER B 1 51 ? 17.72183 -0.35356 8.53066 1.000 16.81824 51 SER B C 1
ATOM 1964 O O . SER B 1 51 ? 18.67535 -0.92380 9.07472 1.000 20.17562 51 SER B O 1
ATOM 1972 N N . GLU B 1 52 ? 17.46781 -0.46569 7.22470 1.000 16.94089 52 GLU B N 1
ATOM 1973 C CA . GLU B 1 52 ? 18.35220 -1.22649 6.35051 1.000 16.80278 52 GLU B CA 1
ATOM 1974 C C . GLU B 1 52 ? 19.76637 -0.66751 6.37632 1.000 17.11397 52 GLU B C 1
ATOM 1975 O O . GLU B 1 52 ? 20.74385 -1.41632 6.47052 1.000 20.27996 52 GLU B O 1
ATOM 1987 N N . CYS B 1 53 ? 19.89471 0.65299 6.26315 1.000 16.06428 53 CYS B N 1
ATOM 1988 C CA . CYS B 1 53 ? 21.21666 1.25125 6.12953 1.000 17.23536 53 CYS B CA 1
ATOM 1989 C C . CYS B 1 53 ? 21.90775 1.39674 7.47492 1.000 15.85092 53 CYS B C 1
ATOM 1990 O O . CYS B 1 53 ? 23.14222 1.33834 7.54061 1.000 18.15120 53 CYS B O 1
ATOM 1997 N N . SER B 1 54 ? 21.13861 1.60310 8.54552 1.000 17.20129 54 SER B N 1
ATOM 1998 C CA A SER B 1 54 ? 21.73099 1.61201 9.87724 0.735 20.10347 54 SER B CA 1
ATOM 1999 C CA B SER B 1 54 ? 21.72343 1.60775 9.88139 0.265 20.08187 54 SER B CA 1
ATOM 2000 C C . SER B 1 54 ? 22.40876 0.27979 10.17199 1.000 17.43708 54 SER B C 1
ATOM 2001 O O . SER B 1 54 ? 23.49509 0.24682 10.76353 1.000 21.07676 54 SER B O 1
ATOM 2016 N N . ALA B 1 55 ? 21.79075 -0.82605 9.75345 1.000 19.76367 55 ALA B N 1
ATOM 2017 C CA . ALA B 1 55 ? 22.37354 -2.14147 9.99226 1.000 22.12557 55 ALA B CA 1
ATOM 2018 C C . ALA B 1 55 ? 23.69802 -2.30500 9.26099 1.000 25.37111 55 ALA B C 1
ATOM 2019 O O . ALA B 1 55 ? 24.56207 -3.06808 9.70614 1.000 26.84365 55 ALA B O 1
ATOM 2026 N N . LYS B 1 56 ? 23.89025 -1.57220 8.16716 1.000 20.10938 56 LYS B N 1
ATOM 2027 C CA . LYS B 1 56 ? 25.13142 -1.59131 7.40849 1.000 23.46653 56 LYS B CA 1
ATOM 2028 C C . LYS B 1 56 ? 26.14666 -0.56380 7.88006 1.000 22.54767 56 LYS B C 1
ATOM 2029 O O . LYS B 1 56 ? 27.27303 -0.55100 7.36944 1.000 24.97212 56 LYS B O 1
ATOM 2048 N N . GLY B 1 57 ? 25.78328 0.28700 8.83376 1.000 21.46495 57 GLY B N 1
ATOM 2049 C CA . GLY B 1 57 ? 26.70073 1.29275 9.32209 1.000 23.92983 57 GLY B CA 1
ATOM 2050 C C . GLY B 1 57 ? 26.89071 2.46714 8.39792 1.000 23.07384 57 GLY B C 1
ATOM 2051 O O . GLY B 1 57 ? 27.90330 3.16803 8.50131 1.000 23.62787 57 GLY B O 1
ATOM 2055 N N . ALA B 1 58 ? 25.94496 2.69798 7.49341 1.000 20.25757 58 ALA B N 1
ATOM 2056 C CA . ALA B 1 58 ? 26.04391 3.76049 6.51090 1.000 19.88889 58 ALA B CA 1
ATOM 2057 C C . ALA B 1 58 ? 25.70945 5.10665 7.13745 1.000 20.83938 58 ALA B C 1
ATOM 2058 O O . ALA B 1 58 ? 25.02682 5.19488 8.16245 1.000 18.11880 58 ALA B O 1
ATOM 2065 N N . SER B 1 59 ? 26.19053 6.17042 6.49244 1.000 20.03184 59 SER B N 1
ATOM 2066 C CA A SER B 1 59 ? 25.96705 7.54536 6.92224 0.565 18.15063 59 SER B CA 1
ATOM 2067 C CA B SER B 1 59 ? 25.90385 7.50774 6.98843 0.435 18.17230 59 SER B CA 1
ATOM 2068 C C . SER B 1 59 ? 24.78669 8.21237 6.23106 1.000 18.29626 59 SER B C 1
ATOM 2069 O O . SER B 1 59 ? 24.21950 9.16678 6.77159 1.000 16.65345 59 SER B O 1
ATOM 2084 N N . TYR B 1 60 ? 24.43327 7.75684 5.02395 1.000 15.64867 60 TYR B N 1
ATOM 2085 C CA . TYR B 1 60 ? 23.33736 8.32240 4.24602 1.000 14.87261 60 TYR B CA 1
ATOM 2086 C C . TYR B 1 60 ? 22.48156 7.20046 3.68182 1.000 15.87513 60 TYR B C 1
ATOM 2087 O O . TYR B 1 60 ? 22.94966 6.07777 3.48284 1.000 15.41277 60 TYR B O 1
ATOM 2105 N N . PHE B 1 61 ? 21.21430 7.50976 3.40973 1.000 14.42963 61 PHE B N 1
ATOM 2106 C CA . PHE B 1 61 ? 20.37912 6.59122 2.64799 1.000 16.66331 61 PHE B CA 1
ATOM 2107 C C . PHE B 1 61 ? 19.57711 7.38478 1.62905 1.000 14.32583 61 PHE B C 1
ATOM 2108 O O . PHE B 1 61 ? 19.46174 8.61028 1.70905 1.000 14.90716 61 PHE B O 1
ATOM 2125 N N . ALA B 1 62 ? 19.08556 6.67402 0.61750 1.000 10.42391 62 ALA B N 1
ATOM 2126 C CA . ALA B 1 62 ? 18.40532 7.31458 -0.49668 1.000 12.35692 62 ALA B CA 1
ATOM 2127 C C . ALA B 1 62 ? 17.26451 6.44199 -0.98732 1.000 13.29367 62 ALA B C 1
ATOM 2128 O O . ALA B 1 62 ? 17.43513 5.23455 -1.18743 1.000 15.00106 62 ALA B O 1
ATOM 2135 N N . LEU B 1 63 ? 16.10915 7.06849 -1.18399 1.000 12.80251 63 LEU B N 1
ATOM 2136 C CA . LEU B 1 63 ? 14.91170 6.42444 -1.70098 1.000 12.63950 63 LEU B CA 1
ATOM 2137 C C . LEU B 1 63 ? 14.77404 6.71610 -3.18903 1.000 12.04634 63 LEU B C 1
ATOM 2138 O O . LEU B 1 63 ? 15.08433 7.82236 -3.63903 1.000 12.42030 63 LEU B O 1
ATOM 2154 N N . TYR B 1 64 ? 14.27173 5.73340 -3.94171 1.000 14.41725 64 TYR B N 1
ATOM 2155 C CA . TYR B 1 64 ? 14.22210 5.83849 -5.39737 1.000 12.64832 64 TYR B CA 1
ATOM 2156 C C . TYR B 1 64 ? 13.04500 5.05541 -5.96669 1.000 14.38379 64 TYR B C 1
ATOM 2157 O O . TYR B 1 64 ? 12.79769 3.91620 -5.56837 1.000 16.34288 64 TYR B O 1
ATOM 2175 N N . ASN B 1 65 ? 12.31717 5.69325 -6.87791 1.000 14.31306 65 ASN B N 1
ATOM 2176 C CA . ASN B 1 65 ? 11.30159 5.06562 -7.73070 1.000 14.34964 65 ASN B CA 1
ATOM 2177 C C . ASN B 1 65 ? 10.37655 4.11713 -6.96319 1.000 15.97379 65 ASN B C 1
ATOM 2178 O O . ASN B 1 65 ? 10.18129 2.95589 -7.31967 1.000 14.79109 65 ASN B O 1
ATOM 2189 N N . HIS B 1 66 ? 9.76709 4.67164 -5.91898 1.000 17.69942 66 HIS B N 1
ATOM 2190 C CA . HIS B 1 66 ? 8.72581 4.05034 -5.10346 1.000 16.26289 66 HIS B CA 1
ATOM 2191 C C . HIS B 1 66 ? 9.21594 2.99024 -4.11669 1.000 16.68419 66 HIS B C 1
ATOM 2192 O O . HIS B 1 66 ? 8.68128 2.87170 -3.00682 1.000 15.48514 66 HIS B O 1
ATOM 2207 N N . SER B 1 67 ? 10.17293 2.15685 -4.53709 1.000 16.14784 67 SER B N 1
ATOM 2208 C CA . SER B 1 67 ? 10.41567 0.88119 -3.87273 1.000 14.28444 67 SER B CA 1
ATOM 2209 C C . SER B 1 67 ? 11.86814 0.60563 -3.51067 1.000 16.44287 67 SER B C 1
ATOM 2210 O O . SER B 1 67 ? 12.12900 -0.39529 -2.83069 1.000 15.53241 67 SER B O 1
ATOM 2218 N N . GLU B 1 68 ? 12.81091 1.44805 -3.91358 1.000 14.88651 68 GLU B N 1
ATOM 2219 C CA . GLU B 1 68 ? 14.22642 1.13384 -3.79733 1.000 13.26832 68 GLU B CA 1
ATOM 2220 C C . GLU B 1 68 ? 14.89679 1.94137 -2.69515 1.000 13.39947 68 GLU B C 1
ATOM 2221 O O . GLU B 1 68 ? 14.58575 3.11803 -2.48767 1.000 15.29362 68 GLU B O 1
ATOM 2233 N N . CYS B 1 69 ? 15.83652 1.28825 -2.01208 1.000 16.69653 69 CYS B N 1
ATOM 2234 C CA . CYS B 1 69 ? 16.60848 1.87297 -0.92469 1.000 14.79013 69 CYS B CA 1
ATOM 2235 C C . CYS B 1 69 ? 18.09193 1.69415 -1.20174 1.000 17.56545 69 CYS B C 1
ATOM 2236 O O . CYS B 1 69 ? 18.55470 0.56445 -1.40310 1.000 15.60662 69 CYS B O 1
ATOM 2243 N N . TYR B 1 70 ? 18.82733 2.80516 -1.18759 1.000 14.54044 70 TYR B N 1
ATOM 2244 C CA . TYR B 1 70 ? 20.27509 2.82693 -1.33706 1.000 15.36946 70 TYR B CA 1
ATOM 2245 C C . TYR B 1 70 ? 20.94152 3.32245 -0.05958 1.000 15.92896 70 TYR B C 1
ATOM 2246 O O . TYR B 1 70 ? 20.40819 4.18307 0.64708 1.000 15.02784 70 TYR B O 1
ATOM 2264 N N . CYS B 1 71 ? 22.13339 2.79161 0.21839 1.000 16.76032 71 CYS B N 1
ATOM 2265 C CA . CYS B 1 71 ? 22.95925 3.26158 1.32133 1.000 15.62680 7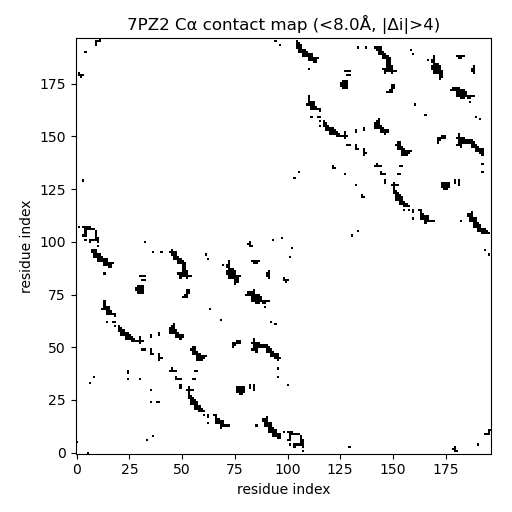1 CYS B CA 1
ATOM 2266 C C . CYS B 1 71 ? 24.29122 3.78196 0.79132 1.000 16.96409 71 CYS B C 1
ATOM 2267 O O . CYS B 1 71 ? 24.83506 3.25520 -0.18471 1.000 17.56765 71 CYS B O 1
ATOM 2274 N N . GLY B 1 72 ? 24.82179 4.81554 1.44872 1.000 14.93061 72 GLY B N 1
ATOM 2275 C CA . GLY B 1 72 ? 26.11068 5.37160 1.07432 1.000 17.24443 72 GLY B CA 1
ATOM 2276 C C . GLY B 1 72 ? 26.74491 6.10698 2.23263 1.000 17.97714 72 GLY B C 1
ATOM 2277 O O . GLY B 1 72 ? 26.12658 6.31548 3.27929 1.000 19.21075 72 GLY B O 1
ATOM 2281 N N . ASP B 1 73 ? 27.99641 6.52695 2.02448 1.000 17.99321 73 ASP B N 1
ATOM 2282 C CA . ASP B 1 73 ? 28.77459 7.16849 3.07432 1.000 18.20644 73 ASP B CA 1
ATOM 2283 C C . ASP B 1 73 ? 29.24014 8.57478 2.72359 1.000 23.82215 73 ASP B C 1
ATOM 2284 O O . ASP B 1 73 ? 30.01014 9.16039 3.49489 1.000 27.46278 73 ASP B O 1
ATOM 2293 N N . THR B 1 74 ? 28.84393 9.11971 1.58102 1.000 22.16652 74 THR B N 1
ATOM 2294 C CA . THR B 1 74 ? 29.19179 10.48597 1.22730 1.000 20.05014 74 THR B CA 1
ATOM 2295 C C . THR B 1 74 ? 27.92131 11.29206 1.01763 1.000 19.15557 74 THR B C 1
ATOM 2296 O O . THR B 1 74 ? 26.92989 10.78439 0.48760 1.000 18.48466 74 THR B O 1
ATOM 2307 N N . ASN B 1 75 ? 27.97102 12.55307 1.39790 1.000 19.70096 75 ASN B N 1
ATOM 2308 C CA . ASN B 1 75 ? 26.83000 13.43480 1.22245 1.000 16.49548 75 ASN B CA 1
ATOM 2309 C C . ASN B 1 75 ? 26.72360 13.78896 -0.25109 1.000 16.32955 75 ASN B C 1
ATOM 2310 O O . ASN B 1 75 ? 27.67231 14.35672 -0.80462 1.000 21.87611 75 ASN B O 1
ATOM 2321 N N . PRO B 1 76 ? 25.61711 13.47608 -0.93162 1.000 17.38831 76 PRO B N 1
ATOM 2322 C CA . PRO B 1 76 ? 25.51439 13.85913 -2.35168 1.000 17.39030 76 PRO B CA 1
ATOM 2323 C C . PRO B 1 76 ? 25.62907 15.35352 -2.59140 1.000 17.86374 76 PRO B C 1
ATOM 2324 O O . PRO B 1 76 ? 25.86729 15.76092 -3.73466 1.000 18.67717 76 PRO B O 1
ATOM 2335 N N . SER B 1 77 ? 25.46750 16.17928 -1.55209 1.000 17.85829 77 SER B N 1
ATOM 2336 C CA . SER B 1 77 ? 25.55366 17.62635 -1.71475 1.000 19.57906 77 SER B CA 1
ATOM 2337 C C . SER B 1 77 ? 26.87175 18.05844 -2.33926 1.000 22.68684 77 SER B C 1
ATOM 2338 O O . SER B 1 77 ? 26.92294 19.07069 -3.04723 1.000 25.56046 77 SER B O 1
ATOM 2346 N N . GLY B 1 78 ? 27.94611 17.32452 -2.08314 1.000 25.10539 78 GLY B N 1
ATOM 2347 C CA . GLY B 1 78 ? 29.23314 17.73851 -2.59369 1.000 26.72264 78 GLY B CA 1
ATOM 2348 C C . GLY B 1 78 ? 29.49375 17.43089 -4.04790 1.000 30.18315 78 GLY B C 1
ATOM 2349 O O . GLY B 1 78 ? 30.48297 17.93371 -4.59226 1.000 35.07728 78 GLY B O 1
ATOM 2353 N N . SER B 1 79 ? 28.64436 16.63243 -4.69874 1.000 25.11849 79 SER B N 1
ATOM 2354 C CA . SER B 1 79 ? 29.01828 16.13232 -6.01443 1.000 25.14976 79 SER B CA 1
ATOM 2355 C C . SER B 1 79 ? 27.87186 15.95133 -6.99769 1.000 23.30743 79 SER B C 1
ATOM 2356 O O . SER B 1 79 ? 28.11494 15.77417 -8.19720 1.000 29.27817 79 SER B O 1
ATOM 2364 N N . GLU B 1 80 ? 26.63227 15.99701 -6.52665 1.000 20.96259 80 GLU B N 1
ATOM 2365 C CA . GLU B 1 80 ? 25.48867 15.73230 -7.38440 1.000 20.22414 80 GLU B CA 1
ATOM 2366 C C . GLU B 1 80 ? 24.55479 16.93531 -7.38701 1.000 19.16665 80 GLU B C 1
ATOM 2367 O O . GLU B 1 80 ? 24.46688 17.67417 -6.40314 1.000 23.57591 80 GLU B O 1
ATOM 2379 N N . SER B 1 81 ? 23.83407 17.11662 -8.49053 1.000 19.53696 81 SER B N 1
ATOM 2380 C CA . SER B 1 81 ? 22.90835 18.23474 -8.58464 1.000 17.79641 81 SER B CA 1
ATOM 2381 C C . SER B 1 81 ? 21.59352 17.91060 -7.88474 1.000 18.85507 81 SER B C 1
ATOM 2382 O O . SER B 1 81 ? 21.16218 16.75628 -7.80954 1.000 18.10235 81 SER B O 1
ATOM 2390 N N . THR B 1 82 ? 20.97079 18.94826 -7.34145 1.000 16.05972 82 THR B N 1
ATOM 2391 C CA . THR B 1 82 ? 19.66503 18.77351 -6.73721 1.000 17.64585 82 THR B CA 1
ATOM 2392 C C . THR B 1 82 ? 18.59200 18.71374 -7.81768 1.000 17.07161 82 THR B C 1
ATOM 2393 O O . THR B 1 82 ? 18.80584 19.08740 -8.97673 1.000 19.14557 82 THR B O 1
ATOM 2404 N N . SER B 1 83 ? 17.42505 18.21947 -7.41398 1.000 15.32509 83 SER B N 1
ATOM 2405 C CA . SER B 1 83 ? 16.30110 17.98100 -8.29857 1.000 16.13803 83 SER B CA 1
ATOM 2406 C C . SER B 1 83 ? 15.00626 18.36775 -7.60727 1.000 17.04169 83 SER B C 1
ATOM 2407 O O . SER B 1 83 ? 14.90484 18.33877 -6.37646 1.000 17.32760 83 SER B O 1
ATOM 2415 N N . SER B 1 84 ? 14.00957 18.71683 -8.42245 1.000 16.88615 84 SER B N 1
ATOM 2416 C CA . SER B 1 84 ? 12.65231 18.97622 -7.96407 1.000 17.45110 84 SER B CA 1
ATOM 2417 C C . SER B 1 84 ? 11.68412 17.87010 -8.35865 1.000 20.04885 84 SER B C 1
ATOM 2418 O O . SER B 1 84 ? 10.46619 18.07374 -8.32059 1.000 20.53433 84 SER B O 1
ATOM 2426 N N . SER B 1 85 ? 12.19115 16.70930 -8.74990 1.000 17.04371 85 SER B N 1
ATOM 2427 C CA . SER B 1 85 ? 11.35215 15.66383 -9.31188 1.000 16.99068 85 SER B CA 1
ATOM 2428 C C . SER B 1 85 ? 11.38454 14.38383 -8.48812 1.000 14.35252 85 SER B C 1
ATOM 2429 O O . SER B 1 85 ? 11.33995 13.28094 -9.03120 1.000 16.32131 85 SER B O 1
ATOM 2437 N N . CYS B 1 86 ? 11.42617 14.50346 -7.15888 1.000 17.09359 86 CYS B N 1
ATOM 2438 C CA . CYS B 1 86 ? 11.22453 13.33620 -6.29744 1.000 16.86414 86 CYS B CA 1
ATOM 2439 C C . CYS B 1 86 ? 9.72092 13.18783 -6.09606 1.000 17.00907 86 CYS B C 1
ATOM 2440 O O . CYS B 1 86 ? 9.14206 13.64085 -5.10488 1.000 18.72282 86 CYS B O 1
ATOM 2447 N N . ASN B 1 87 ? 9.07288 12.54426 -7.06979 1.000 16.24388 87 ASN B N 1
ATOM 2448 C CA . ASN B 1 87 ? 7.61661 12.53228 -7.11509 1.000 17.32108 87 ASN B CA 1
ATOM 2449 C C . ASN B 1 87 ? 7.02051 11.13410 -7.21947 1.000 19.80906 87 ASN B C 1
ATOM 2450 O O . ASN B 1 87 ? 5.85762 11.00330 -7.61794 1.000 20.50587 87 ASN B O 1
ATOM 2461 N N . THR B 1 88 ? 7.75610 10.08924 -6.83172 1.000 16.21286 88 THR B N 1
ATOM 2462 C CA . THR B 1 88 ? 7.20702 8.73463 -6.79217 1.000 15.58358 88 THR B CA 1
ATOM 2463 C C . THR B 1 88 ? 7.00536 8.31275 -5.33686 1.000 16.03639 88 THR B C 1
ATOM 2464 O O . THR B 1 88 ? 7.97542 8.05770 -4.61867 1.000 16.81681 88 THR B O 1
ATOM 2475 N N . TYR B 1 89 ? 5.74601 8.19343 -4.92527 1.000 14.59154 89 TYR B N 1
ATOM 2476 C CA . TYR B 1 89 ? 5.43189 7.95584 -3.52001 1.000 15.59107 89 TYR B CA 1
ATOM 2477 C C . TYR B 1 89 ? 6.00463 6.63090 -3.02741 1.000 16.35155 89 TYR B C 1
ATOM 2478 O O . TYR B 1 89 ? 6.08887 5.64560 -3.76377 1.000 14.86838 89 TYR B O 1
ATOM 2496 N N . CYS B 1 90 ? 6.37625 6.61492 -1.74567 1.000 11.65606 90 CYS B N 1
ATOM 2497 C CA . CYS B 1 90 ? 6.82035 5.39586 -1.08291 1.000 16.04669 90 CYS B CA 1
ATOM 2498 C C . CYS B 1 90 ? 5.65734 4.42099 -0.95820 1.000 16.81912 90 CYS B C 1
ATOM 2499 O O . CYS B 1 90 ? 4.62917 4.75047 -0.35666 1.000 16.19611 90 CYS B O 1
ATOM 2506 N N . PHE B 1 91 ? 5.83300 3.20456 -1.47127 1.000 16.71227 91 PHE B N 1
ATOM 2507 C CA . PHE B 1 91 ? 4.76589 2.21658 -1.37513 1.000 15.50898 91 PHE B CA 1
ATOM 2508 C C . PHE B 1 91 ? 4.36755 1.94140 0.07425 1.000 18.74518 91 PHE B C 1
ATOM 2509 O O . PHE B 1 91 ? 3.20807 1.60626 0.34475 1.000 21.30243 91 PHE B O 1
ATOM 2526 N N . GLY B 1 92 ? 5.30248 2.07370 1.01487 1.000 17.29993 92 GLY B N 1
ATOM 2527 C CA . GLY B 1 92 ? 5.03166 1.77081 2.40581 1.000 17.57382 92 GLY B CA 1
ATOM 2528 C C . GLY B 1 92 ? 4.60989 2.92673 3.28494 1.000 18.51246 92 GLY B C 1
ATOM 2529 O O . GLY B 1 92 ? 4.31967 2.71904 4.46603 1.000 19.65011 92 GLY B O 1
ATOM 2533 N N . TYR B 1 93 ? 4.55904 4.14375 2.75043 1.000 18.12147 93 TYR B N 1
ATOM 2534 C CA . TYR B 1 93 ? 4.19346 5.34499 3.49721 1.000 18.73790 93 TYR B CA 1
ATOM 2535 C C . TYR B 1 93 ? 3.86814 6.39049 2.43627 1.000 17.16435 93 TYR B C 1
ATOM 2536 O O . TYR B 1 93 ? 4.73849 7.17314 2.04732 1.000 17.44006 93 TYR B O 1
ATOM 2554 N N . SER B 1 94 ? 2.63652 6.38525 1.91978 1.000 16.71444 94 SER B N 1
ATOM 2555 C CA . SER B 1 94 ? 2.39527 7.01769 0.62676 1.000 16.58387 94 SER B CA 1
ATOM 2556 C C . SER B 1 94 ? 2.43454 8.54009 0.68457 1.000 16.19503 94 SER B C 1
ATOM 2557 O O . SER B 1 94 ? 2.55786 9.17878 -0.36586 1.000 18.19750 94 SER B O 1
ATOM 2565 N N . SER B 1 95 ? 2.33079 9.14128 1.86915 1.000 18.49779 95 SER B N 1
ATOM 2566 C CA . SER B 1 95 ? 2.43877 10.59288 1.96214 1.000 18.65139 95 SER B CA 1
ATOM 2567 C C . SER B 1 95 ? 3.88405 11.06529 1.86651 1.000 18.94846 95 SER B C 1
ATOM 2568 O O . SER B 1 95 ? 4.13266 12.27305 1.83522 1.000 22.60062 95 SER B O 1
ATOM 2576 N N . GLU B 1 96 ? 4.82266 10.13147 1.78291 1.000 15.84788 96 GLU B N 1
ATOM 2577 C CA . GLU B 1 96 ? 6.25521 10.36846 1.68935 1.000 15.55552 96 GLU B CA 1
ATOM 2578 C C . GLU B 1 96 ? 6.73026 9.99497 0.29441 1.000 16.68114 96 GLU B C 1
ATOM 2579 O O . GLU B 1 96 ? 6.23788 9.02950 -0.29111 1.000 16.87719 96 GLU B O 1
ATOM 2591 N N . MET B 1 97 ? 7.67149 10.76432 -0.24768 1.000 14.96276 97 MET B N 1
ATOM 2592 C CA . MET B 1 97 ? 8.16463 10.49491 -1.59270 1.000 13.57975 97 MET B CA 1
ATOM 2593 C C . MET B 1 97 ? 9.40115 9.61082 -1.51828 1.000 16.29993 97 MET B C 1
ATOM 2594 O O . MET B 1 97 ? 10.34791 9.91383 -0.78664 1.000 15.62580 97 MET B O 1
ATOM 2608 N N . CYS B 1 98 ? 9.38663 8.51614 -2.27675 1.000 15.90179 98 CYS B N 1
ATOM 2609 C CA . CYS B 1 98 ? 10.55417 7.65066 -2.40485 1.000 13.53981 98 CYS B CA 1
ATOM 2610 C C . CYS B 1 98 ? 11.29027 8.02325 -3.68929 1.000 12.83644 98 CYS B C 1
ATOM 2611 O O . CYS B 1 98 ? 11.23993 7.32898 -4.70455 1.000 15.11553 98 CYS B O 1
ATOM 2618 N N . GLY B 1 99 ? 11.95474 9.17170 -3.62732 1.000 13.02240 99 GLY B N 1
ATOM 2619 C CA . GLY B 1 99 ? 12.59679 9.70072 -4.80754 1.000 14.45261 99 GLY B CA 1
ATOM 2620 C C . GLY B 1 99 ? 11.60362 9.93355 -5.92947 1.000 14.61229 99 GLY B C 1
ATOM 2621 O O . GLY B 1 99 ? 10.43053 10.26639 -5.71434 1.000 15.72893 99 GLY B O 1
ATOM 2625 N N . GLY B 1 100 ? 12.10473 9.78297 -7.15426 1.000 16.03645 100 GLY B N 1
ATOM 2626 C CA . GLY B 1 100 ? 11.30749 9.81587 -8.36360 1.000 15.98617 100 GLY B CA 1
ATOM 2627 C C . GLY B 1 100 ? 11.77957 8.75142 -9.33182 1.000 17.72063 100 GLY B C 1
ATOM 2628 O O . GLY B 1 100 ? 12.59831 7.89706 -8.97339 1.000 15.27927 100 GLY B O 1
ATOM 2632 N N . GLU B 1 101 ? 11.26233 8.78111 -10.56204 1.000 16.71082 101 GLU B N 1
ATOM 2633 C CA . GLU B 1 101 ? 11.73135 7.84538 -11.57690 1.000 19.91220 101 GLU B CA 1
ATOM 2634 C C . GLU B 1 101 ? 13.18395 8.10980 -11.93361 1.000 16.93442 101 GLU B C 1
ATOM 2635 O O . GLU B 1 101 ? 13.89371 7.20079 -12.37942 1.000 16.87972 101 GLU B O 1
ATOM 2647 N N . ASP B 1 102 ? 13.63429 9.34818 -11.75073 1.000 17.88124 102 ASP B N 1
ATOM 2648 C CA . ASP B 1 102 ? 14.99163 9.75857 -12.08232 1.000 15.22282 102 ASP B CA 1
ATOM 2649 C C . ASP B 1 102 ? 15.51300 10.72576 -11.03543 1.000 16.09664 102 ASP B C 1
ATOM 2650 O O . ASP B 1 102 ? 16.20065 11.70377 -11.34593 1.000 14.88604 102 ASP B O 1
ATOM 2659 N N . ALA B 1 103 ? 15.22140 10.44430 -9.76941 1.000 14.49683 103 ALA B N 1
ATOM 2660 C CA . ALA B 1 103 ? 15.63907 11.32027 -8.68829 1.000 14.84944 103 ALA B CA 1
ATOM 2661 C C . ALA B 1 103 ? 15.65939 10.50815 -7.40418 1.000 14.41830 103 ALA B C 1
ATOM 2662 O O . ALA B 1 103 ? 14.98654 9.48220 -7.29005 1.000 13.15502 103 ALA B O 1
ATOM 2669 N N . TYR B 1 104 ? 16.43710 10.99336 -6.43403 1.000 15.24375 104 TYR B N 1
ATOM 2670 C CA . TYR B 1 104 ? 16.71155 10.27320 -5.19585 1.000 14.94629 104 TYR B CA 1
ATOM 2671 C C . TYR B 1 104 ? 16.41148 11.16880 -4.00538 1.000 13.08289 104 TYR B C 1
ATOM 2672 O O . TYR B 1 104 ? 16.91105 12.29504 -3.93605 1.000 14.99091 104 TYR B O 1
ATOM 2690 N N . SER B 1 105 ? 15.62228 10.65791 -3.05716 1.000 12.76814 105 SER B N 1
ATOM 2691 C CA . SER B 1 105 ? 15.33251 11.36799 -1.81332 1.000 13.70564 105 SER B CA 1
ATOM 2692 C C . SER B 1 105 ? 16.37855 10.93628 -0.79272 1.000 13.46827 105 SER B C 1
ATOM 2693 O O . SER B 1 105 ? 16.38772 9.77731 -0.36428 1.000 14.65963 105 SER B O 1
ATOM 2701 N N . VAL B 1 106 ? 17.25579 11.85917 -0.40318 1.000 13.33247 106 VAL B N 1
ATOM 2702 C CA . VAL B 1 106 ? 18.46210 11.52954 0.34700 1.000 12.71772 106 VAL B CA 1
ATOM 2703 C C . VAL B 1 106 ? 18.31876 12.01427 1.78199 1.000 14.02435 106 VAL B C 1
ATOM 2704 O O . VAL B 1 106 ? 17.93198 13.16432 2.02521 1.000 13.85384 106 VAL B O 1
ATOM 2717 N N . TYR B 1 107 ? 18.65056 11.13054 2.72694 1.000 12.15004 107 TYR B N 1
ATOM 2718 C CA . TYR B 1 107 ? 18.59614 11.41139 4.15079 1.000 13.87238 107 TYR B CA 1
ATOM 2719 C C . TYR B 1 107 ? 19.93668 11.06535 4.78915 1.000 14.26383 107 TYR B C 1
ATOM 2720 O O . TYR B 1 107 ? 20.66556 10.18738 4.31685 1.000 15.92957 107 TYR B O 1
ATOM 2738 N N . GLN B 1 108 ? 20.24263 11.74843 5.88382 1.000 14.99109 108 GLN B N 1
ATOM 2739 C CA . GLN B 1 108 ? 21.41784 11.47267 6.69676 1.000 14.05571 108 GLN B CA 1
ATOM 2740 C C . GLN B 1 108 ? 20.98585 10.69075 7.92762 1.000 15.70073 108 GLN B C 1
ATOM 2741 O O . GLN B 1 108 ? 19.97538 11.02248 8.55222 1.000 17.28375 108 GLN B O 1
ATOM 2755 N N . LEU B 1 109 ? 21.72512 9.63582 8.25940 1.000 15.50867 109 LEU B N 1
ATOM 2756 C CA . LEU B 1 109 ? 21.44323 8.89953 9.48566 1.000 18.80796 109 LEU B CA 1
ATOM 2757 C C . LEU B 1 109 ? 22.02683 9.66372 10.66688 1.000 22.75226 109 LEU B C 1
ATOM 2758 O O . LEU B 1 109 ? 23.14809 10.17447 10.59750 1.000 23.40411 109 LEU B O 1
ATOM 2774 N N . ASP B 1 110 ? 21.26736 9.71710 11.77121 1.000 25.00435 110 ASP B N 1
ATOM 2775 C CA . ASP B 1 110 ? 21.60116 10.54919 12.92975 1.000 25.46250 110 ASP B CA 1
ATOM 2776 C C . ASP B 1 110 ? 21.10914 9.85065 14.20138 1.000 30.84740 110 ASP B C 1
ATOM 2777 O O . ASP B 1 110 ? 20.17890 10.29219 14.87736 1.000 34.50091 110 ASP B O 1
ATOM 2786 N N . SER B 1 111 ? 21.74728 8.73407 14.54225 1.000 29.36498 111 SER B N 1
ATOM 2787 C CA . SER B 1 111 ? 21.35739 7.99007 15.73292 1.000 33.76909 111 SER B CA 1
ATOM 2788 C C . SER B 1 111 ? 21.43229 8.86882 16.97841 1.000 41.73943 111 SER B C 1
ATOM 2789 O O . SER B 1 111 ? 22.27565 9.76307 17.08465 1.000 41.60043 111 SER B O 1
ATOM 2797 N N . ASP B 1 112 ? 20.54750 8.59257 17.94195 1.000 41.72429 112 ASP B N 1
ATOM 2798 C CA . ASP B 1 112 ? 20.56013 9.28748 19.22378 1.000 44.72450 112 ASP B CA 1
ATOM 2799 C C . ASP B 1 112 ? 21.23381 8.47045 20.32628 1.000 50.94301 112 ASP B C 1
ATOM 2800 O O . ASP B 1 112 ? 21.04626 8.76893 21.51123 1.000 45.51486 112 ASP B O 1
ATOM 2809 N N . THR B 1 113 ? 22.00661 7.44770 19.96179 1.000 44.18164 113 THR B N 1
ATOM 2810 C CA . THR B 1 113 ? 22.78427 6.67486 20.93270 1.000 51.38639 113 THR B CA 1
ATOM 2811 C C . THR B 1 113 ? 24.20687 6.44316 20.41019 1.000 54.18355 113 THR B C 1
ATOM 2812 O O . THR B 1 113 ? 25.08541 5.97436 21.13710 1.000 47.35413 113 THR B O 1
#

Radius of gyration: 17.98 Å; Cα contacts (8 Å, |Δi|>4): 579; chains: 2; bounding box: 30×35×50 Å

Secondary structure (DSSP, 8-state):
--SSS-SSEEEEEEESS--TT-EEEEE-TT--HHHHHHHHHHTT-SEEEEETTTEEEEESS-GGGTS-B-S----EETTEEEEE--BTTBEEEEEE-/--SSS-SSEEEEEEESS--TT-EEEEE-TT--HHHHHHHHHHTT-SEEEEETTTEEEEESS-GGGTS-B-S----EETTEEEEE--BTTBEEEEEE----

InterPro domains:
  IPR002889 Carbohydrate-binding WSC [PF01822] (24-100)
  IPR002889 Carbohydrate-binding WSC [PS51212] (21-110)
  IPR002889 Carbohydrate-binding WSC [SM00321] (21-110)
  IPR051836 Kremen receptor [PTHR24269] (22-249)

GO terms:
  GO:0005886 plasma membrane (C, IDA)
  GO:0005933 cellular bud (C, IDA)
  GO:0005935 cellular bud neck (C, IDA)
  GO:0004888 transmembrane signaling receptor activity (F, IGI)
  GO:0006970 response to osmotic stress (P, IGI)
  GO:0000727 double-strand break repair via break-induced replication (P, IMP)
  GO:0043332 mating projection tip (C, HDA)
  GO:0000324 fungal-type vacuole (C, HDA)
  GO:0005783 endoplasmic reticulum (C, HDA)
  GO:0045807 positive regulation of endocytosis (P, IMP)
  GO:0009408 response to heat (P, IMP)
  GO:0030010 establishment of cell polarity (P, IMP)
  GO:0030036 actin cytoskeleton organization (P, IMP)
  GO:0031505 fungal-type cell wall organization (P, IMP)
  GO:0006897 endocytosis (P, IMP)
  GO:0007266 Rho protein signal transduction (P, IMP)
  GO:0000425 pexophagy (P, IMP)

B-factor: mean 22.07, std 8.02, range [10.23, 66.37]

Nearest PDB structures (foldseek):
  7pz2-assembly1_A  TM=1.010E+00  e=7.391E-22  Saccharomyces cerevisiae
  5fws-assembly1_A  TM=7.949E-01  e=7.994E-06  Homo sapiens
  5fwu-assembly1_A  TM=7.675E-01  e=7.505E-06  Homo sapiens
  7bzt-assembly1_E  TM=7.755E-01  e=1.028E-05  Homo sapiens
  4dur-assembly1_A  TM=6.126E-01  e=1.263E+00  Homo sapiens

Organism: Saccharomyces cerevisiae (strain ATCC 204508 / S288c) (NCBI:txid559292)

Solvent-accessible surface area: 9124 Å² total; per-residue (Å²): 194,29,67,24,8,36,61,69,4,1,22,17,61,8,2,47,46,32,16,122,61,20,74,110,23,32,71,86,113,162,0,7,0,40,44,0,22,72,52,0,67,94,132,62,15,49,34,0,0,0,46,50,43,21,21,0,37,9,4,93,63,50,0,69,75,77,40,74,82,29,123,57,20,104,14,99,0,81,32,83,75,82,0,69,0,0,0,115,113,0,35,2,0,1,26,24,108,193,26,66,26,7,34,58,43,4,4,34,42,61,8,1,47,46,31,16,122,71,19,67,114,23,30,64,87,111,160,0,7,0,39,43,0,21,71,53,0,64,92,126,61,17,50,23,0,0,0,45,52,43,18,25,0,42,8,5,91,64,54,0,68,76,81,37,71,84,30,122,58,21,105,15,100,0,79,32,82,75,83,0,71,0,0,0,121,110,0,36,3,0,1,51,29,27,77,32,165

Sequence (197 aa):
LVPRGSHMYEYVNCFSSSLPSDFSKADSSYNWQSSSHCNSECSAKGASSYFALYNHSECYCGDTNPSGSESTSSSCNTYCFGYSSEMCGGEDAYSVYQQLDLVPRGSHMYEYVNCFSSLPSDFSKADSYNWQSSSHCNSECSSAKGASSYFALYNHSECYCGDTNPSGSESTSSSCNTYCFGYSSEMCGGEDAYSVYQLDSDT